Protein AF-A0A8S3R465-F1 (afdb_monomer_lite)

pLDDT: mean 86.82, std 14.67, range [36.75, 98.38]

Sequence (209 aa):
MEDVIDALRKDVTYIGCFEDPPIIELISPPYTRILEASYIEDQSMTIPGCLSICLDEGHTFAGLRHGKKCFCDSVITKHLTLLQLPNTECMTPCVGNATQHCGATYKLALYQLSTIFTGLADGRVVGFKGNDIWEITRFGKSLPECGSFQLEPICGRPKGMKIDKNGDLLVLDSYTGLYKVNVQTGEKELLVSSAKGVYIVLLYIITKW

Secondary structure (DSSP, 8-state):
-HHHHHHHHHH-EEEEEEE-----TTS-TT---S--SEEEE-TT--HHHHHHHHHHTT-SEEEEETTTEEEEES---TTGGGGEE-GGGGBPEETTEEEEE-BBTTEEEEEE-S-EEEE-TTSEEEEEETTEEEEEEE-S---TTTTSGGGHHHH--EEEEEE-TTS-EEEEETTTEEEEE-TTT--EEEEEEGGG-HHHHHHHHHH--

Structure (mmCIF, N/CA/C/O backbone):
data_AF-A0A8S3R465-F1
#
_entry.id   AF-A0A8S3R465-F1
#
loop_
_atom_site.group_PDB
_atom_site.id
_atom_site.type_symbol
_atom_site.label_atom_id
_atom_site.label_alt_id
_atom_site.label_comp_id
_atom_site.label_asym_id
_atom_site.label_entity_id
_atom_site.label_seq_id
_atom_site.pdbx_PDB_ins_code
_atom_site.Cartn_x
_atom_site.Cartn_y
_atom_site.Cartn_z
_atom_site.occupancy
_atom_site.B_iso_or_equiv
_atom_site.auth_seq_id
_atom_site.auth_comp_id
_atom_site.auth_asym_id
_atom_site.auth_atom_id
_atom_site.pdbx_PDB_model_num
ATOM 1 N N . MET A 1 1 ? -4.140 -20.862 10.502 1.00 44.12 1 MET A N 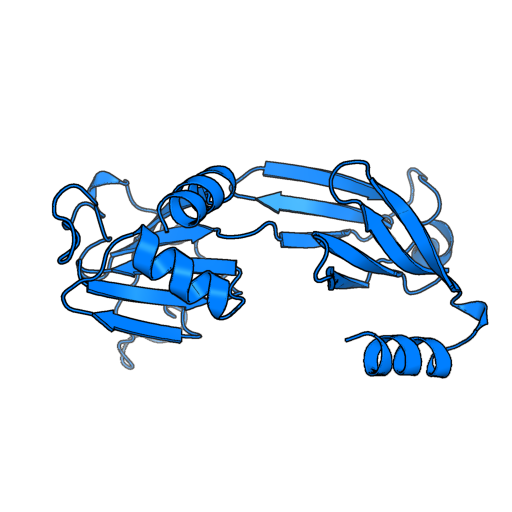1
ATOM 2 C CA . MET A 1 1 ? -4.866 -19.581 10.710 1.00 44.12 1 MET A CA 1
ATOM 3 C C . MET A 1 1 ? -3.993 -18.600 11.483 1.00 44.12 1 MET A C 1
ATOM 5 O O . MET A 1 1 ? -3.875 -17.464 11.048 1.00 44.12 1 MET A O 1
ATOM 9 N N . GLU A 1 2 ? -3.301 -19.046 12.539 1.00 36.75 2 GLU A N 1
ATOM 10 C CA . GLU A 1 2 ? -2.215 -18.280 13.182 1.00 36.75 2 GLU A CA 1
ATOM 11 C C . GLU A 1 2 ? -1.089 -17.908 12.199 1.00 36.75 2 GLU A C 1
ATOM 13 O O . GLU A 1 2 ? -0.639 -16.768 12.215 1.00 36.75 2 GLU A O 1
ATOM 18 N N . ASP A 1 3 ? -0.747 -18.793 11.253 1.00 47.91 3 ASP A N 1
ATOM 19 C CA . ASP A 1 3 ? 0.271 -18.519 10.220 1.00 47.91 3 ASP A CA 1
ATOM 20 C C . ASP A 1 3 ? -0.087 -17.352 9.287 1.00 47.91 3 ASP A C 1
ATOM 22 O O . ASP A 1 3 ? 0.792 -16.630 8.826 1.00 47.91 3 ASP A O 1
ATOM 26 N N . VAL A 1 4 ? -1.383 -17.139 9.023 1.00 50.00 4 VAL A N 1
ATOM 27 C CA . VAL A 1 4 ? -1.857 -16.018 8.198 1.00 50.00 4 VAL A CA 1
ATOM 28 C C . VAL A 1 4 ? -1.793 -14.733 9.012 1.00 50.00 4 VAL A C 1
ATOM 30 O O . VAL A 1 4 ? -1.290 -13.740 8.519 1.00 50.00 4 VAL A O 1
ATOM 33 N N . ILE A 1 5 ? -2.209 -14.746 10.280 1.00 50.47 5 ILE A N 1
ATOM 34 C CA . ILE A 1 5 ? -2.184 -13.558 11.148 1.00 50.47 5 ILE A CA 1
ATOM 35 C C . ILE A 1 5 ? -0.748 -13.086 11.441 1.00 50.47 5 ILE A C 1
ATOM 37 O O . ILE A 1 5 ? -0.503 -11.879 11.475 1.00 50.47 5 ILE A O 1
ATOM 41 N N . ASP A 1 6 ? 0.214 -13.996 11.600 1.00 51.31 6 ASP A N 1
ATOM 42 C CA . ASP A 1 6 ? 1.627 -13.635 11.786 1.00 51.31 6 ASP A CA 1
ATOM 43 C C . ASP A 1 6 ? 2.333 -13.237 10.476 1.00 51.31 6 ASP A C 1
ATOM 45 O O . ASP A 1 6 ? 3.211 -12.370 10.496 1.00 51.31 6 ASP A O 1
ATOM 49 N N . ALA A 1 7 ? 1.911 -13.775 9.326 1.00 48.56 7 ALA A N 1
ATOM 50 C CA . ALA A 1 7 ? 2.342 -13.283 8.014 1.00 48.56 7 ALA A CA 1
ATOM 51 C C . ALA A 1 7 ? 1.754 -11.892 7.702 1.00 48.56 7 ALA A C 1
ATOM 53 O O . ALA A 1 7 ? 2.486 -10.993 7.288 1.00 48.56 7 ALA A O 1
ATOM 54 N N . LEU A 1 8 ? 0.466 -11.676 8.003 1.00 53.12 8 LEU A N 1
ATOM 55 C CA . LEU A 1 8 ? -0.223 -10.383 7.928 1.00 53.12 8 LEU A CA 1
ATOM 56 C C . LEU A 1 8 ? 0.487 -9.325 8.783 1.00 53.12 8 LEU A C 1
ATOM 58 O O . LEU A 1 8 ? 0.645 -8.182 8.364 1.00 53.12 8 LEU A O 1
ATOM 62 N N . ARG A 1 9 ? 0.971 -9.697 9.973 1.00 55.03 9 ARG A N 1
ATOM 63 C CA . ARG A 1 9 ? 1.669 -8.775 10.881 1.00 55.03 9 ARG A CA 1
ATOM 64 C C . ARG A 1 9 ? 3.000 -8.242 10.359 1.00 55.03 9 ARG A C 1
ATOM 66 O O . ARG A 1 9 ? 3.385 -7.158 10.785 1.00 55.03 9 ARG A O 1
ATOM 73 N N . LYS A 1 10 ? 3.717 -8.959 9.485 1.00 59.06 10 LYS A N 1
ATOM 74 C CA . LYS A 1 10 ? 5.006 -8.464 8.962 1.00 59.06 10 LYS A CA 1
ATOM 75 C C . LYS A 1 10 ? 4.845 -7.403 7.882 1.00 59.06 10 LYS A C 1
ATOM 77 O O . LYS A 1 10 ? 5.739 -6.576 7.731 1.00 59.06 10 LYS A O 1
ATOM 82 N N . ASP A 1 11 ? 3.714 -7.402 7.182 1.00 74.81 11 ASP A N 1
ATOM 83 C CA . ASP A 1 11 ? 3.490 -6.528 6.036 1.00 74.81 11 ASP A CA 1
ATOM 84 C C . ASP A 1 11 ? 2.331 -5.537 6.187 1.00 74.81 11 ASP A C 1
ATOM 86 O O . ASP A 1 11 ? 2.073 -4.770 5.263 1.00 74.81 11 ASP A O 1
ATOM 90 N N . VAL A 1 12 ? 1.692 -5.458 7.349 1.00 88.56 12 VAL A N 1
ATOM 91 C CA . VAL A 1 12 ? 0.701 -4.415 7.636 1.00 88.56 12 VAL A CA 1
ATOM 92 C C . VAL A 1 12 ? 1.350 -3.258 8.393 1.00 88.56 12 VAL A C 1
ATOM 94 O O . VAL A 1 12 ? 2.093 -3.454 9.354 1.00 88.56 12 VAL A O 1
ATOM 97 N N . THR A 1 13 ? 1.019 -2.030 8.004 1.00 92.25 13 THR A N 1
ATOM 98 C CA . THR A 1 13 ? 1.452 -0.812 8.694 1.00 92.25 13 THR A CA 1
ATOM 99 C C . THR A 1 13 ? 0.241 -0.089 9.266 1.00 92.25 13 THR A C 1
ATOM 101 O O . THR A 1 13 ? -0.658 0.304 8.526 1.00 92.25 13 THR A O 1
ATOM 104 N N . TYR A 1 14 ? 0.212 0.113 10.585 1.00 93.44 14 TYR A N 1
ATOM 105 C CA . TYR A 1 14 ? -0.752 1.029 11.191 1.00 93.44 14 TYR A CA 1
ATOM 106 C C . TYR A 1 14 ? -0.360 2.465 10.841 1.00 93.44 14 TYR A C 1
ATOM 108 O O . TYR A 1 14 ? 0.731 2.914 11.191 1.00 93.44 14 TYR A O 1
ATOM 116 N N . ILE A 1 15 ? -1.242 3.160 10.129 1.00 94.38 15 ILE A N 1
ATOM 117 C CA . ILE A 1 15 ? -0.995 4.515 9.636 1.00 94.38 15 ILE A CA 1
ATOM 118 C C . ILE A 1 15 ? -1.337 5.540 10.715 1.00 94.38 15 ILE A C 1
ATOM 120 O O . ILE A 1 15 ? -0.586 6.490 10.922 1.00 94.38 15 ILE A O 1
ATOM 124 N N . GLY A 1 16 ? -2.444 5.340 11.432 1.00 95.00 16 GLY A N 1
ATOM 125 C CA . GLY A 1 16 ? -2.846 6.244 12.503 1.00 95.00 16 GLY A CA 1
ATOM 126 C C . GLY A 1 16 ? -4.344 6.272 12.770 1.00 95.00 16 GLY A C 1
ATOM 127 O O . GLY A 1 16 ? -5.129 5.542 12.160 1.00 95.00 16 GLY A O 1
ATOM 128 N N . CYS A 1 17 ? -4.715 7.145 13.705 1.00 97.25 17 CYS A N 1
ATOM 129 C CA . CYS A 1 17 ? -6.097 7.473 14.025 1.00 97.25 17 CYS A CA 1
ATOM 130 C C . CYS A 1 17 ? -6.531 8.726 13.266 1.00 97.25 17 CYS A C 1
ATOM 132 O O . CYS A 1 17 ? -5.816 9.729 13.286 1.00 97.25 17 CYS A O 1
ATOM 134 N N . PHE A 1 18 ? -7.704 8.686 12.641 1.00 95.31 18 PHE A N 1
ATOM 135 C CA . PHE A 1 18 ? -8.206 9.789 11.828 1.00 95.31 18 PHE A CA 1
ATOM 136 C C . PHE A 1 18 ? -9.667 10.096 12.122 1.00 95.31 18 PHE A C 1
ATOM 138 O O . PHE A 1 18 ? -10.450 9.185 12.388 1.00 95.31 18 PHE A O 1
ATOM 145 N N . GLU A 1 19 ? -10.042 11.368 12.036 1.00 93.19 19 GLU A N 1
ATOM 146 C CA . GLU A 1 19 ? -11.442 11.785 12.025 1.00 93.19 19 GLU A CA 1
ATOM 147 C C . GLU A 1 19 ? -12.106 11.276 10.734 1.00 93.19 19 GLU A C 1
ATOM 149 O O . GLU A 1 19 ? -11.665 11.578 9.627 1.00 93.19 19 GLU A O 1
ATOM 154 N N . ASP A 1 20 ? -13.165 10.488 10.881 1.00 89.88 20 ASP A N 1
ATOM 155 C CA . ASP A 1 20 ? -13.962 9.908 9.799 1.00 89.88 20 ASP A CA 1
ATOM 156 C C . ASP A 1 20 ? -15.440 10.244 10.050 1.00 89.88 20 ASP A C 1
ATOM 158 O O . ASP A 1 20 ? -16.194 9.428 10.611 1.00 89.88 20 ASP A O 1
ATOM 162 N N . PRO A 1 21 ? -15.850 11.482 9.711 1.00 77.62 21 PRO A N 1
ATOM 163 C CA . PRO A 1 21 ? -17.182 11.971 10.018 1.00 77.62 21 PRO A CA 1
ATOM 164 C C . PRO A 1 21 ? -18.251 11.138 9.292 1.00 77.62 21 PRO A C 1
ATOM 166 O O . PRO A 1 21 ? -17.991 10.497 8.267 1.00 77.62 21 PRO A O 1
ATOM 169 N N . PRO A 1 22 ? -19.493 11.110 9.804 1.00 68.69 22 PRO A N 1
ATOM 170 C CA . PRO A 1 22 ? -20.590 10.546 9.036 1.00 68.69 22 PRO A CA 1
ATOM 171 C C . PRO A 1 22 ? -20.781 11.379 7.764 1.00 68.69 22 PRO A C 1
ATOM 173 O O . PRO A 1 22 ? -20.617 12.597 7.790 1.00 68.69 22 PRO A O 1
ATOM 176 N N . ILE A 1 23 ? -21.177 10.734 6.663 1.00 61.75 23 ILE A N 1
ATOM 177 C CA . ILE A 1 23 ? -21.661 11.459 5.484 1.00 61.75 23 ILE A CA 1
ATOM 178 C C . ILE A 1 23 ? -22.961 12.137 5.917 1.00 61.75 23 ILE A C 1
ATOM 180 O O . ILE A 1 23 ? -24.008 11.494 5.983 1.00 61.75 23 ILE A O 1
ATOM 184 N N . ILE A 1 24 ? -22.889 13.408 6.299 1.00 56.50 24 ILE A N 1
ATOM 185 C CA . ILE A 1 24 ? -24.071 14.237 6.491 1.00 56.50 24 ILE A CA 1
ATOM 186 C C . ILE A 1 24 ? -24.250 14.972 5.168 1.00 56.50 24 ILE A C 1
ATOM 188 O O . ILE A 1 24 ? -23.458 15.854 4.851 1.00 56.50 24 ILE A O 1
ATOM 192 N N . GLU A 1 25 ? -25.301 14.644 4.414 1.00 52.31 25 GLU A N 1
ATOM 193 C CA . GLU A 1 25 ? -25.668 15.313 3.147 1.00 52.31 25 GLU A CA 1
ATOM 194 C C . GLU A 1 25 ? -25.843 16.846 3.280 1.00 52.31 25 GLU A C 1
ATOM 196 O O . GLU A 1 25 ? -25.988 17.554 2.289 1.00 52.31 25 GLU A O 1
ATOM 201 N N . LEU A 1 26 ? -25.828 17.368 4.511 1.00 50.28 26 LEU A N 1
ATOM 202 C CA . LEU A 1 26 ? -26.024 18.773 4.868 1.00 50.28 26 LEU A CA 1
ATOM 203 C C . LEU A 1 26 ? -24.719 19.567 5.024 1.00 50.28 26 LEU A C 1
ATOM 205 O O . LEU A 1 26 ? -24.778 20.787 5.178 1.00 50.28 26 LEU A O 1
ATOM 209 N N . ILE A 1 27 ? -23.551 18.918 4.991 1.00 51.97 27 ILE A N 1
ATOM 210 C CA . ILE A 1 27 ? -22.261 19.612 4.950 1.00 51.97 27 ILE A CA 1
ATOM 211 C C . ILE A 1 27 ? -21.724 19.441 3.533 1.00 51.97 27 ILE A C 1
ATOM 213 O O . ILE A 1 27 ? -21.356 18.346 3.122 1.00 51.97 27 ILE A O 1
ATOM 217 N N . SER A 1 28 ? -21.737 20.538 2.777 1.00 47.75 28 SER A N 1
ATOM 218 C CA . SER A 1 28 ? -21.114 20.672 1.457 1.00 47.75 28 SER A CA 1
ATOM 219 C C . SER A 1 28 ? -19.786 19.892 1.360 1.00 47.75 28 SER A C 1
ATOM 221 O O . SER A 1 28 ? -19.024 19.916 2.332 1.00 47.75 28 SER A O 1
ATOM 223 N N . PRO A 1 29 ? -19.447 19.265 0.209 1.00 52.59 29 PRO A N 1
ATOM 224 C CA . PRO A 1 29 ? -18.109 18.704 -0.025 1.00 52.59 29 PRO A CA 1
ATOM 225 C C . PRO A 1 29 ? -17.031 19.703 0.438 1.00 52.59 29 PRO A C 1
ATOM 227 O O . PRO A 1 29 ? -17.177 20.901 0.161 1.00 52.59 29 PRO A O 1
ATOM 230 N N . PRO A 1 30 ? -16.010 19.243 1.198 1.00 55.47 30 PRO A N 1
ATOM 231 C CA . PRO A 1 30 ? -15.182 18.089 0.826 1.00 55.47 30 PRO A CA 1
ATOM 232 C C . PRO A 1 30 ? -15.062 16.947 1.864 1.00 55.47 30 PRO A C 1
ATOM 234 O O . PRO A 1 30 ? -14.102 16.182 1.795 1.00 55.47 30 PRO A O 1
ATOM 237 N N . TYR A 1 31 ? -15.972 16.805 2.834 1.00 55.50 31 TYR A N 1
ATOM 238 C CA . TYR A 1 31 ? -15.853 15.752 3.860 1.00 55.50 31 TYR A CA 1
ATOM 239 C C . TYR A 1 31 ? -16.447 14.413 3.387 1.00 55.50 31 TYR A C 1
ATOM 241 O O . TYR A 1 31 ? -17.538 14.020 3.794 1.00 55.50 31 TYR A O 1
ATOM 249 N N . THR A 1 32 ? -15.735 13.727 2.492 1.00 67.44 32 THR A N 1
ATOM 250 C CA . THR A 1 32 ? -15.987 12.313 2.160 1.00 67.44 32 THR A CA 1
ATOM 251 C C . THR A 1 32 ? -15.382 11.416 3.240 1.00 67.44 32 THR A C 1
ATOM 253 O O . THR A 1 32 ? -14.465 11.847 3.952 1.00 67.44 32 THR A O 1
ATOM 256 N N . ARG A 1 33 ? -15.861 10.174 3.380 1.00 79.69 33 ARG A N 1
ATOM 257 C CA . ARG A 1 33 ? -15.196 9.227 4.289 1.00 79.69 33 ARG A CA 1
ATOM 258 C C . ARG A 1 33 ? -13.785 8.948 3.792 1.00 79.69 33 ARG A C 1
ATOM 260 O O . ARG A 1 33 ? -13.448 9.195 2.630 1.00 79.69 33 ARG A O 1
ATOM 267 N N . ILE A 1 34 ? -12.951 8.428 4.683 1.00 89.31 34 ILE A N 1
ATOM 268 C CA . ILE A 1 34 ? -11.574 8.080 4.318 1.00 89.31 34 ILE A CA 1
ATOM 269 C C . ILE A 1 34 ? -11.539 6.852 3.400 1.00 89.31 34 ILE A C 1
ATOM 271 O O . ILE A 1 34 ? -10.749 6.844 2.458 1.00 89.31 34 ILE A O 1
ATOM 275 N N . LEU A 1 35 ? -12.382 5.854 3.686 1.00 91.75 35 LEU A N 1
ATOM 276 C CA . LEU A 1 35 ? -12.527 4.595 2.949 1.00 91.75 35 LEU A CA 1
ATOM 277 C C . LEU A 1 35 ? -14.008 4.394 2.597 1.00 91.75 35 LEU A C 1
ATOM 279 O O . LEU A 1 35 ? -14.863 4.470 3.489 1.00 91.75 35 LEU A O 1
ATOM 283 N N . GLU A 1 36 ? -14.315 4.143 1.325 1.00 84.69 36 GLU A N 1
ATOM 284 C CA . GLU A 1 36 ? -15.700 4.090 0.824 1.00 84.69 36 GLU A CA 1
ATOM 285 C C . GLU A 1 36 ? -16.024 2.833 0.011 1.00 84.69 36 GLU A C 1
ATOM 287 O O . GLU A 1 36 ? -17.205 2.506 -0.120 1.00 84.69 36 GLU A O 1
ATOM 292 N N . ALA A 1 37 ? -15.021 2.117 -0.508 1.00 87.88 37 ALA A N 1
ATOM 293 C CA . ALA A 1 37 ? -15.254 1.022 -1.450 1.00 87.88 37 ALA A CA 1
ATOM 294 C C . ALA A 1 37 ? -16.050 -0.162 -0.865 1.00 87.88 37 ALA A C 1
ATOM 296 O O . ALA A 1 37 ? -16.978 -0.644 -1.516 1.00 87.88 37 ALA A O 1
ATOM 297 N N . SER A 1 38 ? -15.712 -0.627 0.342 1.00 91.81 38 SER A N 1
ATOM 298 C CA . SER A 1 38 ? -16.364 -1.778 0.992 1.00 91.81 38 SER A CA 1
ATOM 299 C C . SER A 1 38 ? -16.603 -1.531 2.486 1.00 91.81 38 SER A C 1
ATOM 301 O O . SER A 1 38 ? -15.826 -0.838 3.150 1.00 91.81 38 SER A O 1
ATOM 303 N N . TYR A 1 39 ? -17.699 -2.084 3.018 1.00 92.81 39 TYR A N 1
ATOM 304 C CA . TYR A 1 39 ? -18.147 -1.913 4.404 1.00 92.81 39 TYR A CA 1
ATOM 305 C C . TYR A 1 39 ? -18.696 -3.214 4.990 1.00 92.81 39 TYR A C 1
ATOM 307 O O . TYR A 1 39 ? -19.635 -3.798 4.448 1.00 92.81 39 TYR A O 1
ATOM 315 N N . ILE A 1 40 ? -18.184 -3.589 6.163 1.00 94.94 40 ILE A N 1
ATOM 316 C CA . ILE A 1 40 ? -18.645 -4.741 6.938 1.00 94.94 40 ILE A CA 1
ATOM 317 C C . ILE A 1 40 ? -18.891 -4.314 8.391 1.00 94.94 40 ILE A C 1
ATOM 319 O O . ILE A 1 40 ? -18.074 -3.625 9.001 1.00 94.94 40 ILE A O 1
ATOM 323 N N . GLU A 1 41 ? -20.003 -4.751 8.981 1.00 96.44 41 GLU A N 1
ATOM 324 C CA . GLU A 1 41 ? -20.255 -4.645 10.423 1.00 96.44 41 GLU A CA 1
ATOM 325 C C . GLU A 1 41 ? -20.450 -6.044 11.008 1.00 96.44 41 GLU A C 1
ATOM 327 O O . GLU A 1 41 ? -21.327 -6.777 10.560 1.00 96.44 41 GLU A O 1
ATOM 332 N N . ASP A 1 42 ? -19.651 -6.403 12.014 1.00 96.31 42 ASP A N 1
ATOM 333 C CA . ASP A 1 42 ? -19.650 -7.746 12.604 1.00 96.31 42 ASP A CA 1
ATOM 334 C C . ASP A 1 42 ? -19.529 -7.673 14.137 1.00 96.31 42 ASP A C 1
ATOM 336 O O . ASP A 1 42 ? -18.737 -6.898 14.676 1.00 96.31 42 ASP A O 1
ATOM 340 N N . GLN A 1 43 ? -20.311 -8.481 14.860 1.00 96.81 43 GLN A N 1
ATOM 341 C CA . GLN A 1 43 ? -20.293 -8.529 16.335 1.00 96.81 43 GLN A CA 1
ATOM 342 C C . GLN A 1 43 ? -19.103 -9.312 16.915 1.00 96.81 43 GLN A C 1
ATOM 344 O O . GLN A 1 43 ? -18.887 -9.310 18.124 1.00 96.81 43 GLN A O 1
ATOM 349 N N . SER A 1 44 ? -18.313 -9.949 16.060 1.00 96.81 44 SER A N 1
ATOM 350 C CA . SER A 1 44 ? -17.066 -10.650 16.358 1.00 96.81 44 SER A CA 1
ATOM 351 C C . SER A 1 44 ? -15.844 -9.960 15.736 1.00 96.81 44 SER A C 1
ATOM 353 O O . SER A 1 44 ? -14.768 -10.551 15.653 1.00 96.81 44 SER A O 1
ATOM 355 N N . MET A 1 45 ? -15.980 -8.692 15.325 1.00 97.00 45 MET A N 1
ATOM 356 C CA . MET A 1 45 ? -14.908 -7.939 14.673 1.00 97.00 45 MET A CA 1
ATOM 357 C C . MET A 1 45 ? -13.625 -7.897 15.511 1.00 97.00 45 MET A C 1
ATOM 359 O O . MET A 1 45 ? -13.634 -7.561 16.698 1.00 97.00 45 MET A O 1
ATOM 363 N N . THR A 1 46 ? -12.506 -8.170 14.847 1.00 96.88 46 THR A N 1
ATOM 364 C CA . THR A 1 46 ? -11.142 -8.035 15.371 1.00 96.88 46 THR A CA 1
ATOM 365 C C . THR A 1 46 ? -10.292 -7.278 14.356 1.00 96.88 46 THR A C 1
ATOM 367 O O . THR A 1 46 ? -10.652 -7.218 13.177 1.00 96.88 46 THR A O 1
ATOM 370 N N . ILE A 1 47 ? -9.145 -6.735 14.780 1.00 95.81 47 ILE A N 1
ATOM 371 C CA . ILE A 1 47 ? -8.196 -6.119 13.842 1.00 95.81 47 ILE A CA 1
ATOM 372 C C . ILE A 1 47 ? -7.791 -7.142 12.768 1.00 95.81 47 ILE A C 1
ATOM 374 O O . ILE A 1 47 ? -8.069 -6.877 11.602 1.00 95.81 47 ILE A O 1
ATOM 378 N N . PRO A 1 48 ? -7.240 -8.334 13.093 1.00 94.69 48 PRO A N 1
ATOM 379 C CA . PRO A 1 48 ? -6.818 -9.284 12.063 1.00 94.69 48 PRO A CA 1
ATOM 380 C C . PRO A 1 48 ? -7.956 -9.731 11.141 1.00 94.69 48 PRO A C 1
ATOM 382 O O . PRO A 1 48 ? -7.721 -9.922 9.954 1.00 94.69 48 PRO A O 1
ATOM 385 N N . GLY A 1 49 ? -9.181 -9.853 11.666 1.00 94.69 49 GLY A N 1
ATOM 386 C CA . GLY A 1 49 ? -10.357 -10.189 10.864 1.00 94.69 49 GLY A CA 1
ATOM 387 C C . GLY A 1 49 ? -10.631 -9.150 9.778 1.00 94.69 49 GLY A C 1
ATOM 388 O O . GLY A 1 49 ? -10.731 -9.509 8.610 1.00 94.69 49 GLY A O 1
ATOM 389 N N . CYS A 1 50 ? -10.669 -7.863 10.137 1.00 96.50 50 CYS A N 1
ATOM 390 C CA . CYS A 1 50 ? -10.861 -6.792 9.156 1.00 96.50 50 CYS A CA 1
ATOM 391 C C . CYS A 1 50 ? -9.724 -6.737 8.125 1.00 96.50 50 CYS A C 1
ATOM 393 O O . CYS A 1 50 ? -9.982 -6.652 6.928 1.00 96.50 50 CYS A O 1
ATOM 395 N N . LEU A 1 51 ? -8.466 -6.836 8.577 1.00 95.12 51 LEU A N 1
ATOM 396 C CA . LEU A 1 51 ? -7.306 -6.808 7.678 1.00 95.12 51 LEU A CA 1
ATOM 397 C C . LEU A 1 51 ? -7.345 -7.965 6.667 1.00 95.12 51 LEU A C 1
ATOM 399 O O . LEU A 1 51 ? -7.071 -7.737 5.492 1.00 95.12 51 LEU A O 1
ATOM 403 N N . SER A 1 52 ? -7.705 -9.177 7.112 1.00 92.12 52 SER A N 1
ATOM 404 C CA . SER A 1 52 ? -7.833 -10.349 6.236 1.00 92.12 52 SER A CA 1
ATOM 405 C C . SER A 1 52 ? -8.924 -10.144 5.195 1.00 92.12 52 SER A C 1
ATOM 407 O O . SER A 1 52 ? -8.651 -10.322 4.018 1.00 92.12 52 SER A O 1
ATOM 409 N N . ILE A 1 53 ? -10.118 -9.697 5.608 1.00 93.38 53 ILE A N 1
ATOM 410 C CA . ILE A 1 53 ? -11.236 -9.444 4.686 1.00 93.38 53 ILE A CA 1
ATOM 411 C C . ILE A 1 53 ? -10.807 -8.466 3.588 1.00 93.38 53 ILE A C 1
ATOM 413 O O . ILE A 1 53 ? -10.957 -8.759 2.406 1.00 93.38 53 ILE A O 1
ATOM 417 N N . CYS A 1 54 ? -10.210 -7.334 3.967 1.00 95.00 54 CYS A N 1
ATOM 418 C CA . CYS A 1 54 ? -9.791 -6.334 2.992 1.00 95.00 54 CYS A CA 1
ATOM 419 C C . CYS A 1 54 ? -8.676 -6.843 2.063 1.00 95.00 54 CYS A C 1
ATOM 421 O O . CYS A 1 54 ? -8.679 -6.526 0.875 1.00 95.00 54 CYS A O 1
ATOM 423 N N . LEU A 1 55 ? -7.733 -7.641 2.569 1.00 90.06 55 LEU A N 1
ATOM 424 C CA . LEU A 1 55 ? -6.690 -8.247 1.736 1.00 90.06 55 LEU A CA 1
ATOM 425 C C . LEU A 1 55 ? -7.241 -9.293 0.770 1.00 90.06 55 LEU A C 1
ATOM 427 O O . LEU A 1 55 ? -6.834 -9.305 -0.391 1.00 90.06 55 LEU A O 1
ATOM 431 N N . ASP A 1 56 ? -8.175 -10.125 1.226 1.00 89.94 56 ASP A N 1
ATOM 432 C CA . ASP A 1 56 ? -8.830 -11.148 0.409 1.00 89.94 56 ASP A CA 1
ATOM 433 C C . ASP A 1 56 ? -9.687 -10.508 -0.702 1.00 89.94 56 ASP A C 1
ATOM 435 O O . ASP A 1 56 ? -9.761 -11.034 -1.814 1.00 89.94 56 ASP A O 1
ATOM 439 N N . GLU A 1 57 ? -10.264 -9.327 -0.445 1.00 91.00 57 GLU A N 1
ATOM 440 C CA . GLU A 1 57 ? -10.949 -8.490 -1.445 1.00 91.00 57 GLU A CA 1
ATOM 441 C C . GLU A 1 57 ? -9.982 -7.733 -2.384 1.00 91.00 57 GLU A C 1
ATOM 443 O O . GLU A 1 57 ? -10.411 -7.114 -3.359 1.00 91.00 57 GLU A O 1
ATOM 448 N N . GLY A 1 58 ? -8.668 -7.795 -2.138 1.00 88.25 58 GLY A N 1
ATOM 449 C CA . GLY A 1 58 ? -7.649 -7.134 -2.957 1.00 88.25 58 GLY A CA 1
ATOM 450 C C . GLY A 1 58 ? -7.505 -5.631 -2.698 1.00 88.25 58 GLY A C 1
ATOM 451 O O . GLY A 1 58 ? -7.006 -4.899 -3.560 1.00 88.25 58 GLY A O 1
ATOM 452 N N . HIS A 1 59 ? -7.934 -5.158 -1.528 1.00 92.44 59 HIS A N 1
ATOM 453 C CA . HIS A 1 59 ? -7.788 -3.769 -1.110 1.00 92.44 59 HIS A CA 1
ATOM 454 C C . HIS A 1 59 ? -6.411 -3.476 -0.499 1.00 92.44 59 HIS A C 1
ATOM 456 O O . HIS A 1 59 ? -5.747 -4.335 0.079 1.00 92.44 59 HIS A O 1
ATOM 462 N N . THR A 1 60 ? -5.970 -2.224 -0.633 1.00 92.50 60 THR A N 1
ATOM 463 C CA . THR A 1 60 ? -4.666 -1.755 -0.127 1.00 92.50 60 THR A CA 1
ATOM 464 C C . THR A 1 60 ? -4.756 -1.240 1.306 1.00 92.50 60 THR A C 1
ATOM 466 O O . THR A 1 60 ? -3.761 -1.236 2.031 1.00 92.50 60 THR A O 1
ATOM 469 N N . PHE A 1 61 ? -5.936 -0.790 1.720 1.00 95.50 61 PHE A N 1
ATOM 470 C CA . PHE A 1 61 ? -6.191 -0.176 3.011 1.00 95.50 61 PHE A CA 1
ATOM 471 C C . PHE A 1 61 ? -7.365 -0.848 3.710 1.00 95.50 61 PHE A C 1
ATOM 473 O O . PHE A 1 61 ? -8.342 -1.257 3.082 1.00 95.50 61 PHE A O 1
ATOM 480 N N . ALA A 1 62 ? -7.261 -0.902 5.032 1.00 96.88 62 ALA A N 1
ATOM 481 C CA . ALA A 1 62 ? -8.329 -1.307 5.926 1.00 96.88 62 ALA A CA 1
ATOM 482 C C . ALA A 1 62 ? -8.497 -0.262 7.025 1.00 96.88 62 ALA A C 1
ATOM 484 O O . ALA A 1 62 ? -7.520 0.312 7.511 1.00 96.88 62 ALA A O 1
ATOM 485 N N . GLY A 1 63 ? -9.728 -0.040 7.458 1.00 96.88 63 GLY A N 1
ATOM 486 C CA . GLY A 1 63 ? -10.050 0.897 8.518 1.00 96.88 63 GLY A CA 1
ATOM 487 C C . GLY A 1 63 ? -11.050 0.306 9.493 1.00 96.88 63 GLY A C 1
ATOM 488 O O . GLY A 1 63 ? -12.068 -0.249 9.084 1.00 96.88 63 GLY A O 1
ATOM 489 N N . LEU A 1 64 ? -10.782 0.451 10.789 1.00 97.56 64 LEU A N 1
ATOM 490 C CA . LEU A 1 64 ? -11.691 0.008 11.842 1.00 97.56 64 LEU A CA 1
ATOM 491 C C . LEU A 1 64 ? -12.316 1.196 12.561 1.00 97.56 64 LEU A C 1
ATOM 493 O O . LEU A 1 64 ? -11.628 2.154 12.919 1.00 97.56 64 LEU A O 1
ATOM 497 N N . ARG A 1 65 ? -13.630 1.124 12.786 1.00 95.88 65 ARG A N 1
ATOM 498 C CA . ARG A 1 65 ? -14.407 2.182 13.439 1.00 95.88 65 ARG A CA 1
ATOM 499 C C . ARG A 1 65 ? -15.360 1.607 14.477 1.00 95.88 65 ARG A C 1
ATOM 501 O O . ARG A 1 65 ? -16.051 0.615 14.236 1.00 95.88 65 ARG A O 1
ATOM 508 N N . HIS A 1 66 ? -15.476 2.305 15.605 1.00 95.94 66 HIS A N 1
ATOM 509 C CA . HIS A 1 66 ? -16.482 2.043 16.638 1.00 95.94 66 HIS A CA 1
ATOM 510 C C . HIS A 1 66 ? -16.535 0.571 17.108 1.00 95.94 66 HIS A C 1
ATOM 512 O O . HIS A 1 66 ? -17.610 0.028 17.348 1.00 95.94 66 HIS A O 1
ATOM 518 N N . GLY A 1 67 ? -15.391 -0.113 17.188 1.00 97.56 67 GLY A N 1
ATOM 519 C CA . GLY A 1 67 ? -15.303 -1.464 17.757 1.00 97.56 67 GLY A CA 1
ATOM 520 C C . GLY A 1 67 ? -15.738 -2.615 16.841 1.00 97.56 67 GLY A C 1
ATOM 521 O O . GLY A 1 67 ? -15.268 -3.734 17.026 1.00 97.56 67 GLY A O 1
ATOM 522 N N . LYS A 1 68 ? -16.620 -2.363 15.867 1.00 97.44 68 LYS A N 1
ATOM 523 C CA . LYS A 1 68 ? -17.329 -3.413 15.105 1.00 97.44 68 LYS A CA 1
ATOM 524 C C . LYS A 1 68 ? -17.435 -3.196 13.597 1.00 97.44 68 LYS A C 1
ATOM 526 O O . LYS A 1 68 ? -17.961 -4.055 12.897 1.00 97.44 68 LYS A O 1
ATOM 531 N N . LYS A 1 69 ? -16.983 -2.045 13.096 1.00 96.50 69 LYS A N 1
ATOM 532 C CA . LYS A 1 69 ? -17.099 -1.681 11.679 1.00 96.50 69 LYS A CA 1
ATOM 533 C C . LYS A 1 69 ? -15.740 -1.775 11.005 1.00 96.50 69 LYS A C 1
ATOM 535 O O . LYS A 1 69 ? -14.777 -1.209 11.520 1.00 96.50 69 LYS A O 1
ATOM 540 N N . CYS A 1 70 ? -15.701 -2.445 9.866 1.00 97.06 70 CYS A N 1
ATOM 541 C CA . CYS A 1 70 ? -14.553 -2.588 8.987 1.00 97.06 70 CYS A CA 1
ATOM 542 C C . CYS A 1 70 ? -14.851 -1.898 7.655 1.00 97.06 70 CYS A C 1
ATOM 544 O O . CYS A 1 70 ? -15.968 -1.976 7.140 1.00 97.06 70 CYS A O 1
ATOM 546 N N . PHE A 1 71 ? -13.853 -1.208 7.128 1.00 95.94 71 PHE A N 1
ATOM 547 C CA . PHE A 1 71 ? -13.895 -0.509 5.854 1.00 95.94 71 PHE A CA 1
ATOM 548 C C . PHE A 1 71 ? -12.680 -0.923 5.042 1.00 95.94 71 PHE A C 1
ATOM 550 O O . PHE A 1 71 ? -11.579 -0.953 5.593 1.00 95.94 71 PHE A O 1
ATOM 557 N N . CYS A 1 72 ? -12.865 -1.189 3.757 1.00 95.50 72 CYS A N 1
ATOM 558 C CA . CYS A 1 72 ? -11.774 -1.512 2.847 1.00 95.50 72 CYS A CA 1
ATOM 559 C C . CYS A 1 72 ? -11.767 -0.527 1.685 1.00 95.50 72 CYS A C 1
ATOM 561 O O . CYS A 1 72 ? -12.827 -0.107 1.217 1.00 95.50 72 CYS A O 1
ATOM 563 N N . ASP A 1 73 ? -10.575 -0.154 1.232 1.00 94.75 73 ASP A N 1
ATOM 564 C CA . ASP A 1 73 ? -10.406 0.638 0.018 1.00 94.75 73 ASP A CA 1
ATOM 565 C C . ASP A 1 73 ? -9.005 0.440 -0.567 1.00 94.75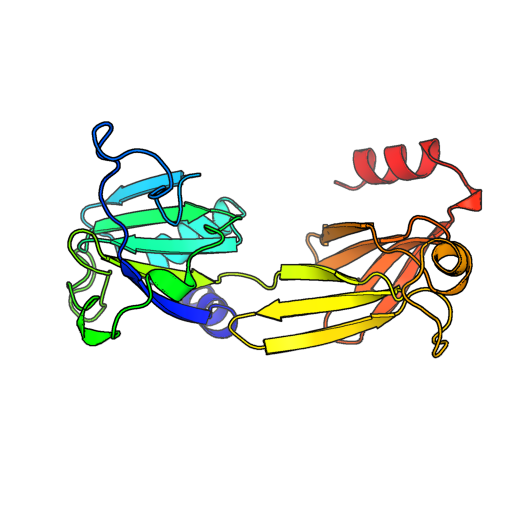 73 ASP A C 1
ATOM 567 O O . ASP A 1 73 ? -8.064 0.039 0.119 1.00 94.75 73 ASP A O 1
ATOM 571 N N . SER A 1 74 ? -8.842 0.743 -1.847 1.00 92.00 74 SER A N 1
ATOM 572 C CA . SER A 1 74 ? -7.524 0.811 -2.490 1.00 92.00 74 SER A CA 1
ATOM 573 C C . SER A 1 74 ? -7.042 2.253 -2.653 1.00 92.00 74 SER A C 1
ATOM 575 O O . SER A 1 74 ? -5.890 2.479 -3.030 1.00 92.00 74 SER A O 1
ATOM 577 N N . VAL A 1 75 ? -7.906 3.226 -2.352 1.00 88.75 75 VAL A N 1
ATOM 578 C CA . VAL A 1 75 ? -7.630 4.660 -2.403 1.00 88.75 75 VAL A CA 1
ATOM 579 C C . VAL A 1 75 ? -8.064 5.302 -1.086 1.00 88.75 75 VAL A C 1
ATOM 581 O O . VAL A 1 75 ? -9.030 4.890 -0.462 1.00 88.75 75 VAL A O 1
ATOM 584 N N . ILE A 1 76 ? -7.336 6.330 -0.662 1.00 88.19 76 ILE A N 1
ATOM 585 C CA . ILE A 1 76 ? -7.670 7.151 0.506 1.00 88.19 76 ILE A CA 1
ATOM 586 C C . ILE A 1 76 ? -7.915 8.597 0.078 1.00 88.19 76 ILE A C 1
ATOM 588 O O . ILE A 1 76 ? -7.402 9.055 -0.950 1.00 88.19 76 ILE A O 1
ATOM 592 N N . THR A 1 77 ? -8.673 9.345 0.880 1.00 83.44 77 THR A N 1
ATOM 593 C CA . THR A 1 77 ? -8.901 10.778 0.640 1.00 83.44 77 THR A CA 1
ATOM 594 C C . THR A 1 77 ? -7.595 11.585 0.592 1.00 83.44 77 THR A C 1
ATOM 596 O O . THR A 1 77 ? -6.669 11.377 1.379 1.00 83.44 77 THR A O 1
ATOM 599 N N . LYS A 1 78 ? -7.530 12.578 -0.309 1.00 78.12 78 LYS A N 1
ATOM 600 C CA . LYS A 1 78 ? -6.353 13.453 -0.500 1.00 78.12 78 LYS A CA 1
ATOM 601 C C . LYS A 1 78 ? -6.024 14.318 0.720 1.00 78.12 78 LYS A C 1
ATOM 603 O O . LYS A 1 78 ? -4.920 14.844 0.812 1.00 78.12 78 LYS A O 1
ATOM 608 N N . HIS A 1 79 ? -6.977 14.484 1.633 1.00 80.94 79 HIS A N 1
ATOM 609 C CA . HIS A 1 79 ? -6.860 15.349 2.805 1.00 80.94 79 HIS A CA 1
ATOM 610 C C . HIS A 1 79 ? -6.603 14.575 4.101 1.00 80.94 79 HIS A C 1
ATOM 612 O O . HIS A 1 79 ? -6.808 15.124 5.180 1.00 80.94 79 HIS A O 1
ATOM 618 N N . LEU A 1 80 ? -6.134 13.324 4.011 1.00 84.62 80 LEU A N 1
ATOM 619 C CA . LEU A 1 80 ? -5.945 12.444 5.167 1.00 84.62 80 LEU A CA 1
ATOM 620 C C . LEU A 1 80 ? -5.139 13.101 6.303 1.00 84.62 80 LEU A C 1
ATOM 622 O O . LEU A 1 80 ? -5.509 12.994 7.467 1.00 84.62 80 LEU A O 1
ATOM 626 N N . THR A 1 81 ? -4.079 13.843 5.977 1.00 84.12 81 THR A N 1
ATOM 627 C CA . THR A 1 81 ? -3.231 14.521 6.973 1.00 84.12 81 THR A CA 1
ATOM 628 C C . THR A 1 81 ? -3.961 15.601 7.772 1.00 84.12 81 THR A C 1
ATOM 630 O O . THR A 1 81 ? -3.612 15.831 8.926 1.00 84.12 81 THR A O 1
ATOM 633 N N . LEU A 1 82 ? -4.991 16.237 7.203 1.00 85.00 82 LEU A N 1
ATOM 634 C CA . LEU A 1 82 ? -5.819 17.230 7.900 1.00 85.00 82 LEU A CA 1
ATOM 635 C C . LEU A 1 82 ? -6.776 16.588 8.915 1.00 85.00 82 LEU A C 1
ATOM 637 O O . LEU A 1 82 ? -7.346 17.293 9.741 1.00 85.00 82 LEU A O 1
ATOM 641 N N . LEU A 1 83 ? -6.954 15.269 8.840 1.00 89.56 83 LEU A N 1
ATOM 642 C CA . LEU A 1 83 ? -7.859 14.491 9.683 1.00 89.56 83 LEU A CA 1
ATOM 643 C C . LEU A 1 83 ? -7.113 13.714 10.777 1.00 89.56 83 LEU A C 1
ATOM 645 O O . LEU A 1 83 ? -7.748 12.989 11.535 1.00 89.56 83 LEU A O 1
ATOM 649 N N . GLN A 1 84 ? -5.783 13.821 10.857 1.00 93.62 84 GLN A N 1
ATOM 650 C CA . GLN A 1 84 ? -4.973 13.068 11.815 1.00 93.62 84 GLN A CA 1
ATOM 651 C C . GLN A 1 84 ? -5.319 13.446 13.261 1.00 93.62 84 GLN A C 1
ATOM 653 O O . GLN A 1 84 ? -5.295 14.616 13.644 1.00 93.62 84 GLN A O 1
ATOM 658 N N . LEU A 1 85 ? -5.545 12.427 14.085 1.00 95.06 85 LEU A N 1
ATOM 659 C CA . LEU A 1 85 ? -5.785 12.534 15.519 1.00 95.06 85 LEU A CA 1
ATOM 660 C C . LEU A 1 85 ? -4.685 11.811 16.313 1.00 95.06 85 LEU A C 1
ATOM 662 O O . LEU A 1 85 ? -3.991 10.939 15.772 1.00 95.06 85 LEU A O 1
ATOM 666 N N . PRO A 1 86 ? -4.534 12.114 17.616 1.00 97.31 86 PRO A N 1
ATOM 667 C CA . PRO A 1 86 ? -3.773 11.268 18.525 1.00 97.31 86 PRO A CA 1
ATOM 668 C C . PRO A 1 86 ? -4.325 9.837 18.538 1.00 97.31 86 PRO A C 1
ATOM 670 O O . PRO A 1 86 ? -5.535 9.630 18.575 1.00 97.31 86 PRO A O 1
ATOM 673 N N . ASN A 1 87 ? -3.450 8.830 18.594 1.00 96.12 87 ASN A N 1
ATOM 674 C CA . ASN A 1 87 ? -3.877 7.422 18.635 1.00 96.12 87 ASN A CA 1
ATOM 675 C C . ASN A 1 87 ? -4.790 7.094 19.831 1.00 96.12 87 ASN A C 1
ATOM 677 O O . ASN A 1 87 ? -5.608 6.183 19.745 1.00 96.12 87 ASN A O 1
ATOM 681 N N . THR A 1 88 ? -4.700 7.873 20.913 1.00 97.06 88 THR A N 1
ATOM 682 C CA . THR A 1 88 ? -5.568 7.771 22.097 1.00 97.06 88 THR A CA 1
ATOM 683 C C . THR A 1 88 ? -7.047 8.022 21.797 1.00 97.06 88 THR A C 1
ATOM 685 O O . THR A 1 88 ? -7.903 7.629 22.584 1.00 97.06 88 THR A O 1
ATOM 688 N N . GLU A 1 89 ? -7.367 8.637 20.660 1.00 97.62 89 GLU A N 1
ATOM 689 C CA . GLU A 1 89 ? -8.742 8.879 20.225 1.00 97.62 89 GLU A CA 1
ATOM 690 C C . GLU A 1 89 ? -9.385 7.648 19.551 1.00 97.62 89 GLU A C 1
ATOM 692 O O . GLU A 1 89 ? -10.607 7.585 19.426 1.00 97.62 89 GLU A O 1
ATOM 697 N N . CYS A 1 90 ? -8.592 6.638 19.169 1.00 97.56 90 CYS A N 1
ATOM 698 C CA . CYS A 1 90 ? -9.043 5.412 18.496 1.00 97.56 90 CYS A CA 1
ATOM 699 C C . CYS A 1 90 ? -9.043 4.178 19.417 1.00 97.56 90 CYS A C 1
ATOM 701 O O . CYS A 1 90 ? -8.815 3.056 18.968 1.00 97.56 90 CYS A O 1
ATOM 703 N N . MET A 1 91 ? -9.304 4.375 20.711 1.00 97.38 91 MET A N 1
ATOM 704 C CA . MET A 1 91 ? -9.119 3.346 21.744 1.00 97.38 91 MET A CA 1
ATOM 705 C C . MET A 1 91 ? -10.350 2.467 22.015 1.00 97.38 91 MET A C 1
ATOM 707 O O . MET A 1 91 ? -10.326 1.669 22.954 1.00 97.38 91 MET A O 1
ATOM 711 N N . THR A 1 92 ? -11.426 2.571 21.222 1.00 98.31 92 THR A N 1
ATOM 712 C CA . THR A 1 92 ? -12.631 1.746 21.437 1.00 98.31 92 THR A CA 1
ATOM 713 C C . THR A 1 92 ? -12.273 0.272 21.269 1.00 98.31 92 THR A C 1
ATOM 715 O O . THR A 1 92 ? -11.774 -0.091 20.202 1.00 98.31 92 THR A O 1
ATOM 718 N N . PRO A 1 93 ? -12.517 -0.586 22.274 1.00 98.12 93 PRO A N 1
ATOM 719 C CA . PRO A 1 93 ? -12.200 -2.001 22.167 1.00 98.12 93 PRO A CA 1
ATOM 720 C C . PRO A 1 9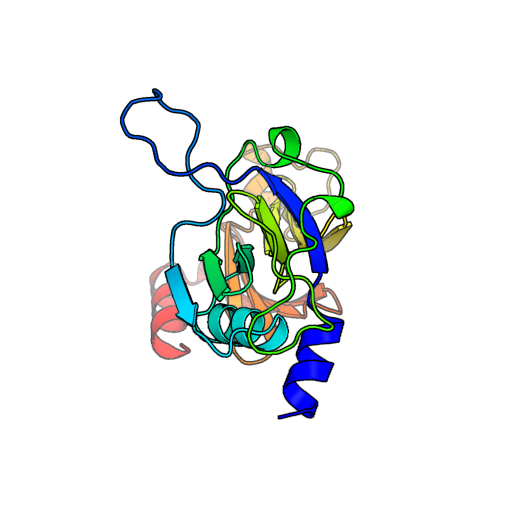3 ? -12.925 -2.668 20.997 1.00 98.12 93 PRO A C 1
ATOM 722 O O . PRO A 1 93 ? -14.080 -2.346 20.703 1.00 98.12 93 PRO A O 1
ATOM 725 N N . CYS A 1 94 ? -12.260 -3.610 20.338 1.00 98.38 94 CYS A N 1
ATOM 726 C CA . CYS A 1 94 ? -12.903 -4.447 19.333 1.00 98.38 94 CYS A CA 1
ATOM 727 C C . CYS A 1 94 ? -13.922 -5.383 19.993 1.00 98.38 94 CYS A C 1
ATOM 729 O O . CYS A 1 94 ? -13.630 -5.986 21.027 1.00 98.38 94 CYS A O 1
ATOM 731 N N . VAL A 1 95 ? -15.098 -5.553 19.385 1.00 98.12 95 VAL A N 1
ATOM 732 C CA . VAL A 1 95 ? -16.168 -6.394 19.960 1.00 98.12 95 VAL A CA 1
ATOM 733 C C . VAL A 1 95 ? -15.792 -7.878 20.027 1.00 98.12 95 VAL A C 1
ATOM 735 O O . VAL A 1 95 ? -16.163 -8.555 20.980 1.00 98.12 95 VAL A O 1
ATOM 738 N N . GLY A 1 96 ? -14.996 -8.372 19.073 1.00 97.06 96 GLY A N 1
ATOM 739 C CA . GLY A 1 96 ? -14.489 -9.746 19.064 1.00 97.06 96 GLY A CA 1
ATOM 740 C C . GLY A 1 96 ? -13.217 -9.957 19.886 1.00 97.06 96 GLY A C 1
ATOM 741 O O . GLY A 1 96 ? -12.840 -11.098 20.141 1.00 97.06 96 GLY A O 1
ATOM 742 N N . ASN A 1 97 ? -12.532 -8.885 20.301 1.00 96.75 97 ASN A N 1
ATOM 743 C CA . ASN A 1 97 ? -11.341 -8.971 21.145 1.00 96.75 97 ASN A CA 1
ATOM 744 C C . ASN A 1 97 ? -11.081 -7.649 21.885 1.00 96.75 97 ASN A C 1
ATOM 746 O O . ASN A 1 97 ? -10.488 -6.721 21.336 1.00 96.75 97 ASN A O 1
ATOM 750 N N . ALA A 1 98 ? -11.437 -7.597 23.169 1.00 96.56 98 ALA A N 1
ATOM 751 C CA . ALA A 1 98 ? -11.332 -6.383 23.978 1.00 96.56 98 ALA A CA 1
ATOM 752 C C . ALA A 1 98 ? -9.889 -5.906 24.256 1.00 96.56 98 ALA A C 1
ATOM 754 O O . ALA A 1 98 ? -9.703 -4.803 24.765 1.00 96.56 98 ALA A O 1
ATOM 755 N N . THR A 1 99 ? -8.868 -6.710 23.932 1.00 95.94 99 THR A N 1
ATOM 756 C CA . THR A 1 99 ? -7.450 -6.307 24.046 1.00 95.94 99 THR A CA 1
ATOM 757 C C . THR A 1 99 ? -6.956 -5.505 22.838 1.00 95.94 99 THR A C 1
ATOM 759 O O . THR A 1 99 ? -5.847 -4.978 22.854 1.00 95.94 99 THR A O 1
ATOM 762 N N . GLN A 1 100 ? -7.766 -5.421 21.782 1.00 95.12 100 GLN A N 1
ATOM 763 C CA . GLN A 1 100 ? -7.480 -4.687 20.555 1.00 95.12 100 GLN A CA 1
ATOM 764 C C . GLN A 1 100 ? -8.313 -3.402 20.492 1.00 95.12 100 GLN A C 1
ATOM 766 O O . GLN A 1 100 ? -9.417 -3.349 21.032 1.00 95.12 100 GLN A O 1
ATOM 771 N N . HIS A 1 101 ? -7.814 -2.389 19.781 1.00 97.25 101 HIS A N 1
ATOM 772 C CA . HIS A 1 101 ? -8.474 -1.091 19.630 1.00 97.25 101 HIS A CA 1
ATOM 773 C C . HIS A 1 101 ? -8.920 -0.866 18.178 1.00 97.25 101 HIS A C 1
ATOM 775 O O . HIS A 1 101 ? -8.106 -0.848 17.260 1.00 97.25 101 HIS A O 1
ATOM 781 N N . CYS A 1 102 ? -10.225 -0.706 17.977 1.00 97.56 102 CYS A N 1
ATOM 782 C CA . CYS A 1 102 ? -10.911 -0.698 16.685 1.00 97.56 102 CYS A CA 1
ATOM 783 C C . CYS A 1 102 ? -11.542 0.677 16.389 1.00 97.56 102 CYS A C 1
ATOM 785 O O . CYS A 1 102 ? -12.741 0.787 16.102 1.00 97.56 102 CYS A O 1
ATOM 787 N N . GLY A 1 103 ? -10.74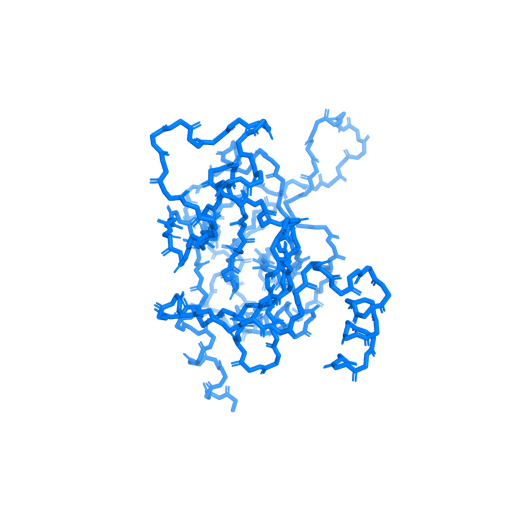3 1.742 16.497 1.00 96.88 103 GLY A N 1
ATOM 788 C CA . GLY A 1 103 ? -11.178 3.112 16.214 1.00 96.88 103 GLY A CA 1
ATOM 789 C C . GLY A 1 103 ? -12.060 3.702 17.315 1.00 96.88 103 GLY A C 1
ATOM 790 O O . GLY A 1 103 ? -11.906 3.388 18.495 1.00 96.88 103 GLY A O 1
ATOM 791 N N . ALA A 1 104 ? -12.996 4.574 16.946 1.00 96.56 104 ALA A N 1
ATOM 792 C CA . ALA A 1 104 ? -14.065 5.045 17.829 1.00 96.56 104 ALA A CA 1
ATOM 793 C C . ALA A 1 104 ? -15.260 5.586 17.033 1.00 96.56 104 ALA A C 1
ATOM 795 O O . ALA A 1 104 ? -15.334 5.433 15.814 1.00 96.56 104 ALA A O 1
ATOM 796 N N . THR A 1 105 ? -16.240 6.182 17.712 1.00 93.12 105 THR A N 1
ATOM 797 C CA . THR A 1 105 ? -17.333 6.899 17.041 1.00 93.12 105 THR A CA 1
ATOM 798 C C . THR A 1 105 ? -16.754 8.014 16.176 1.00 93.12 105 THR A C 1
ATOM 800 O O . THR A 1 105 ? -16.099 8.902 16.708 1.00 93.12 105 THR A O 1
ATOM 803 N N . TYR A 1 106 ? -16.991 7.934 14.862 1.00 91.50 106 TYR A N 1
ATOM 804 C CA . TYR A 1 106 ? -16.461 8.856 13.845 1.00 91.50 106 TYR A CA 1
ATOM 805 C C . TYR A 1 106 ? -14.934 8.949 13.786 1.00 91.50 106 TYR A C 1
ATOM 807 O O . TYR A 1 106 ? -14.392 9.941 13.322 1.00 91.50 106 TYR A O 1
ATOM 815 N N . LYS A 1 107 ? -14.230 7.908 14.247 1.00 95.50 107 LYS A N 1
ATOM 816 C CA . LYS A 1 107 ? -12.766 7.862 14.225 1.00 95.50 107 LYS A CA 1
ATOM 817 C C . LYS A 1 107 ? -12.282 6.532 13.691 1.00 95.50 107 LYS A C 1
ATOM 819 O O . LYS A 1 107 ? -12.664 5.478 14.210 1.00 95.50 107 LYS A O 1
ATOM 824 N N . LEU A 1 108 ? -11.460 6.590 12.658 1.00 96.56 108 LEU A N 1
ATOM 825 C CA . LEU A 1 108 ? -10.974 5.438 11.922 1.00 96.56 108 LEU A CA 1
ATOM 826 C C . LEU A 1 108 ? -9.539 5.114 12.342 1.00 96.56 108 LEU A C 1
ATOM 828 O O . LEU A 1 108 ? -8.645 5.949 12.214 1.00 96.56 108 LEU A O 1
ATOM 832 N N . ALA A 1 109 ? -9.319 3.890 12.811 1.00 97.69 109 ALA A N 1
ATOM 833 C CA . ALA A 1 109 ? -7.986 3.311 12.924 1.00 97.69 109 ALA A CA 1
ATOM 834 C C . ALA A 1 109 ? -7.595 2.757 11.546 1.00 97.69 109 ALA A C 1
ATOM 836 O O . ALA A 1 109 ? -8.179 1.765 11.107 1.00 97.69 109 ALA A O 1
ATOM 837 N N . LEU A 1 110 ? -6.667 3.423 10.855 1.00 96.75 110 LEU A N 1
ATOM 838 C CA . LEU A 1 110 ? -6.303 3.131 9.466 1.00 96.75 110 LEU A CA 1
ATOM 839 C C . LEU A 1 110 ? -5.038 2.272 9.378 1.00 96.75 110 LEU A C 1
ATOM 841 O O . LEU A 1 110 ? -4.027 2.548 10.030 1.00 96.75 110 LEU A O 1
ATOM 845 N N . TYR A 1 111 ? -5.081 1.274 8.504 1.00 95.81 111 TYR A N 1
ATOM 846 C CA . TYR A 1 111 ? -4.000 0.340 8.228 1.00 95.81 111 TYR A CA 1
ATOM 847 C C . TYR A 1 111 ? -3.740 0.277 6.726 1.00 95.81 111 TYR A C 1
ATOM 849 O O . TYR A 1 111 ? -4.673 0.207 5.926 1.00 95.81 111 TYR A O 1
ATOM 857 N N . GLN A 1 112 ? -2.466 0.256 6.349 1.00 94.69 112 GLN A N 1
ATOM 858 C CA . GLN A 1 112 ? -2.028 -0.097 5.007 1.00 94.69 112 GLN A CA 1
ATOM 859 C C . GLN A 1 112 ? -1.630 -1.570 4.992 1.00 94.69 112 GLN A C 1
ATOM 861 O O . GLN A 1 112 ? -0.823 -2.011 5.810 1.00 94.69 112 GLN A O 1
ATOM 866 N N . LEU A 1 113 ? -2.213 -2.316 4.065 1.00 92.00 113 LEU A N 1
ATOM 867 C CA . LEU A 1 113 ? -2.119 -3.768 3.978 1.00 92.00 113 LEU A CA 1
ATOM 868 C C . LEU A 1 113 ? -1.012 -4.230 3.031 1.00 92.00 113 LEU A C 1
ATOM 870 O O . LEU A 1 113 ? -0.416 -5.282 3.234 1.00 92.00 113 LEU A O 1
ATOM 874 N N . SER A 1 114 ? -0.744 -3.448 1.985 1.00 89.38 114 SER A N 1
ATOM 875 C CA . SER A 1 114 ? 0.215 -3.796 0.942 1.00 89.38 114 SER A CA 1
ATOM 876 C C . SER A 1 114 ? 0.979 -2.572 0.438 1.00 89.38 114 SER A C 1
ATOM 878 O O . SER A 1 114 ? 0.565 -1.419 0.598 1.00 89.38 114 SER A O 1
ATOM 880 N N . THR A 1 115 ? 2.147 -2.827 -0.149 1.00 90.62 115 THR A N 1
ATOM 881 C CA . THR A 1 115 ? 2.980 -1.791 -0.765 1.00 90.62 115 THR A CA 1
ATOM 882 C C . THR A 1 115 ? 2.297 -1.240 -2.011 1.00 90.62 115 THR A C 1
ATOM 884 O O . THR A 1 115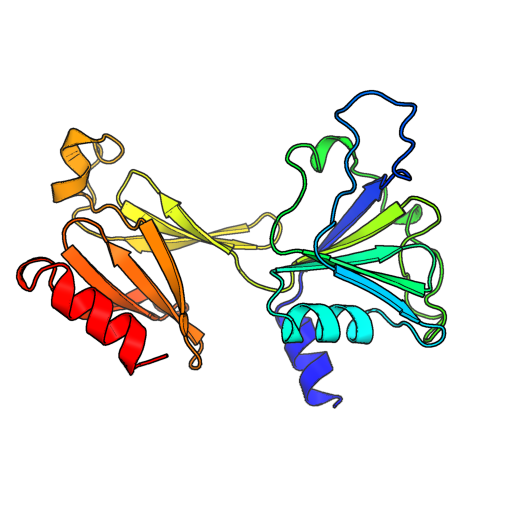 ? 1.859 -1.996 -2.879 1.00 90.62 115 THR A O 1
ATOM 887 N N . ILE A 1 116 ? 2.270 0.085 -2.134 1.00 91.50 116 ILE A N 1
ATOM 888 C CA . ILE A 1 116 ? 1.837 0.757 -3.359 1.00 91.50 116 ILE A CA 1
ATOM 889 C C . ILE A 1 116 ? 3.052 0.926 -4.263 1.00 91.50 116 ILE A C 1
ATOM 891 O O . ILE A 1 116 ? 4.063 1.484 -3.844 1.00 91.50 116 ILE A O 1
ATOM 895 N N . PHE A 1 117 ? 2.944 0.481 -5.511 1.00 93.50 117 PHE A N 1
ATOM 896 C CA . PHE A 1 117 ? 3.985 0.672 -6.517 1.00 93.50 117 PHE A CA 1
ATOM 897 C C . PHE A 1 117 ? 3.579 1.758 -7.500 1.00 93.50 117 PHE A C 1
ATOM 899 O O . PHE A 1 117 ? 2.446 1.780 -7.985 1.00 93.50 117 PHE A O 1
ATOM 906 N N . THR A 1 118 ? 4.507 2.658 -7.809 1.00 94.06 118 THR A N 1
ATOM 907 C CA . THR A 1 118 ? 4.270 3.703 -8.804 1.00 94.06 118 THR A CA 1
ATOM 908 C C . THR A 1 118 ? 5.519 4.029 -9.608 1.00 94.06 118 THR A C 1
ATOM 910 O O . THR A 1 118 ? 6.651 3.803 -9.180 1.00 94.06 118 THR A O 1
ATOM 913 N N . GLY A 1 119 ? 5.290 4.562 -10.803 1.00 94.75 119 GLY A N 1
ATOM 914 C CA . GLY A 1 119 ? 6.303 4.988 -11.746 1.00 94.75 119 GLY A CA 1
ATOM 915 C C . GLY A 1 119 ? 6.505 6.491 -11.645 1.00 94.75 119 GLY A C 1
ATOM 916 O O . GLY A 1 119 ? 5.548 7.265 -11.697 1.00 94.75 119 GLY A O 1
ATOM 917 N N . LEU A 1 120 ? 7.755 6.918 -11.537 1.00 93.81 120 LEU A N 1
ATOM 918 C CA . LEU A 1 120 ? 8.133 8.323 -11.557 1.00 93.81 120 LEU A CA 1
ATOM 919 C C . LEU A 1 120 ? 8.419 8.779 -12.995 1.00 93.81 120 LEU A C 1
ATOM 921 O O . LEU A 1 120 ? 8.688 7.982 -13.896 1.00 93.81 120 LEU A O 1
ATOM 925 N N . ALA A 1 121 ? 8.339 10.090 -13.234 1.00 92.06 121 ALA A N 1
ATOM 926 C CA . ALA A 1 121 ? 8.588 10.676 -14.556 1.00 92.06 121 ALA A CA 1
ATOM 927 C C . ALA A 1 121 ? 10.040 10.514 -15.040 1.00 92.06 121 ALA A C 1
ATOM 929 O O . ALA A 1 121 ? 10.313 10.679 -16.223 1.00 92.06 121 ALA A O 1
ATOM 930 N N . ASP A 1 122 ? 10.960 10.179 -14.138 1.00 93.81 122 ASP A N 1
ATOM 931 C CA . ASP A 1 122 ? 12.374 9.945 -14.428 1.00 93.81 122 ASP A CA 1
ATOM 932 C C . ASP A 1 122 ? 12.710 8.465 -14.697 1.00 93.81 122 ASP A C 1
ATOM 934 O O . ASP A 1 122 ? 13.888 8.106 -14.744 1.00 93.81 122 ASP A O 1
ATOM 938 N N . GLY A 1 123 ? 11.693 7.608 -14.844 1.00 94.81 123 GLY A N 1
ATOM 939 C CA . GLY A 1 123 ? 11.851 6.192 -15.174 1.00 94.81 123 GLY A CA 1
ATOM 940 C C . GLY A 1 123 ? 11.976 5.252 -13.983 1.00 94.81 123 GLY A C 1
ATOM 941 O O . GLY A 1 123 ? 12.026 4.034 -14.172 1.00 94.81 123 GLY A O 1
ATOM 942 N N . ARG A 1 124 ? 12.026 5.771 -12.754 1.00 96.50 124 ARG A N 1
ATOM 943 C CA . ARG A 1 124 ? 12.052 4.919 -11.560 1.00 96.50 124 ARG A CA 1
ATOM 944 C C . ARG A 1 124 ? 10.705 4.268 -11.303 1.00 96.50 124 ARG A C 1
ATOM 946 O O . ARG A 1 124 ? 9.660 4.874 -11.522 1.00 96.50 124 ARG A O 1
ATOM 953 N N . VAL A 1 125 ? 10.749 3.058 -10.768 1.00 97.50 125 VAL A N 1
ATOM 954 C CA . VAL A 1 125 ? 9.634 2.428 -10.067 1.00 97.50 125 VAL A CA 1
ATOM 955 C C . VAL A 1 125 ? 9.969 2.442 -8.586 1.00 97.50 125 VAL A C 1
ATOM 957 O O . VAL A 1 125 ? 11.043 1.992 -8.183 1.00 97.50 125 VAL A O 1
ATOM 960 N N . VAL A 1 126 ? 9.054 2.975 -7.788 1.00 96.69 126 VAL A N 1
ATOM 961 C CA . VAL A 1 126 ? 9.204 3.101 -6.338 1.00 96.69 126 VAL A CA 1
ATOM 962 C C . VAL A 1 126 ? 8.105 2.329 -5.621 1.00 96.69 126 VAL A C 1
ATOM 964 O O . VAL A 1 126 ? 6.986 2.213 -6.129 1.00 96.69 126 VAL A O 1
ATOM 967 N N . GLY A 1 127 ? 8.442 1.801 -4.449 1.00 94.50 127 GLY A N 1
ATOM 968 C CA . GLY A 1 127 ? 7.492 1.280 -3.475 1.00 94.50 127 GLY A CA 1
ATOM 969 C C . GLY A 1 127 ? 7.190 2.339 -2.419 1.00 94.50 127 GLY A C 1
ATOM 970 O O . GLY A 1 127 ? 8.072 3.114 -2.047 1.00 94.50 127 GLY A O 1
ATOM 971 N N . PHE A 1 128 ? 5.944 2.372 -1.956 1.00 91.19 128 PHE A N 1
ATOM 972 C CA . PHE A 1 128 ? 5.488 3.218 -0.860 1.00 91.19 128 PHE A CA 1
ATOM 973 C C . PHE A 1 128 ? 4.735 2.393 0.184 1.00 91.19 128 PHE A C 1
ATOM 975 O O . PHE A 1 128 ? 3.803 1.646 -0.151 1.00 91.19 128 PHE A O 1
ATOM 982 N N . LYS A 1 129 ? 5.112 2.565 1.453 1.00 89.62 129 LYS A N 1
ATOM 983 C CA . LYS A 1 129 ? 4.463 1.921 2.597 1.00 89.62 129 LYS A CA 1
ATOM 984 C C . LYS A 1 129 ? 4.636 2.761 3.857 1.00 89.62 129 LYS A C 1
ATOM 986 O O . LYS A 1 129 ? 5.755 3.106 4.219 1.00 89.62 129 LYS A O 1
ATOM 991 N N . GLY A 1 130 ? 3.540 3.091 4.533 1.00 86.75 130 GLY A N 1
ATOM 992 C CA . GLY A 1 130 ? 3.576 4.004 5.671 1.00 86.75 130 GLY A CA 1
ATOM 993 C C . GLY A 1 130 ? 4.094 5.378 5.254 1.00 86.75 130 GLY A C 1
ATOM 994 O O . GLY A 1 130 ? 3.477 6.043 4.434 1.00 86.75 130 GLY A O 1
ATOM 995 N N . ASN A 1 131 ? 5.236 5.784 5.806 1.00 85.25 131 ASN A N 1
ATOM 996 C CA . ASN A 1 131 ? 5.939 7.010 5.411 1.00 85.25 131 ASN A CA 1
ATOM 997 C C . ASN A 1 131 ? 7.199 6.728 4.580 1.00 85.25 131 ASN A C 1
ATOM 999 O O . ASN A 1 131 ? 7.908 7.663 4.205 1.00 85.25 131 ASN A O 1
ATOM 1003 N N . ASP A 1 132 ? 7.482 5.458 4.298 1.00 89.75 132 ASP A N 1
ATOM 1004 C CA . ASP A 1 132 ? 8.692 5.042 3.614 1.00 89.75 132 ASP A CA 1
ATOM 1005 C C . ASP A 1 132 ? 8.464 4.992 2.105 1.00 89.75 132 ASP A C 1
ATOM 1007 O O . ASP A 1 132 ? 7.466 4.460 1.605 1.00 89.75 132 ASP A O 1
ATOM 1011 N N . ILE A 1 133 ? 9.437 5.534 1.377 1.00 92.88 133 ILE A N 1
ATOM 1012 C CA . ILE A 1 133 ? 9.538 5.449 -0.074 1.00 92.88 133 ILE A CA 1
ATOM 1013 C C . ILE A 1 133 ? 10.917 4.912 -0.434 1.00 92.88 133 ILE A C 1
ATOM 1015 O O . ILE A 1 133 ? 11.935 5.405 0.056 1.00 92.88 133 ILE A O 1
ATOM 1019 N N . TRP A 1 134 ? 10.961 3.909 -1.303 1.00 94.81 134 TRP A N 1
ATOM 1020 C CA . TRP A 1 134 ? 12.219 3.332 -1.765 1.00 94.81 134 TRP A CA 1
ATOM 1021 C C . TRP A 1 134 ? 12.170 3.020 -3.256 1.00 94.81 134 TRP A C 1
ATOM 1023 O O . TRP A 1 134 ? 11.121 2.715 -3.824 1.00 94.81 134 TRP A O 1
ATOM 1033 N N . GLU A 1 135 ? 13.323 3.126 -3.909 1.00 96.62 135 GLU A N 1
ATOM 1034 C CA . GLU A 1 135 ? 13.479 2.742 -5.309 1.00 96.62 135 GLU A CA 1
ATOM 1035 C C . GLU A 1 135 ? 13.553 1.218 -5.420 1.00 96.62 135 GLU A C 1
ATOM 1037 O O . GLU A 1 135 ? 14.369 0.585 -4.755 1.00 96.62 135 GLU A O 1
ATOM 1042 N N . ILE A 1 136 ? 12.693 0.638 -6.260 1.00 96.94 136 ILE A N 1
ATOM 1043 C CA . ILE A 1 136 ? 12.716 -0.791 -6.596 1.00 96.94 136 ILE A CA 1
ATOM 1044 C C . ILE A 1 136 ? 13.676 -1.012 -7.760 1.00 96.94 136 ILE A C 1
ATOM 1046 O O . ILE A 1 136 ? 14.543 -1.876 -7.724 1.00 96.94 136 ILE A O 1
ATOM 1050 N N . THR A 1 137 ? 13.485 -0.249 -8.836 1.00 97.38 137 THR A N 1
ATOM 1051 C CA . THR A 1 137 ? 14.278 -0.363 -10.060 1.00 97.38 137 THR A CA 1
ATOM 1052 C C . THR A 1 137 ? 14.107 0.887 -10.920 1.00 97.38 137 THR A C 1
ATOM 1054 O O . THR A 1 137 ? 13.237 1.725 -10.673 1.00 97.38 137 THR A O 1
ATOM 1057 N N . ARG A 1 138 ? 14.896 0.985 -11.988 1.00 96.12 138 ARG A N 1
ATOM 1058 C CA . ARG A 1 138 ? 14.825 2.067 -12.974 1.00 96.12 138 ARG A CA 1
ATOM 1059 C C . ARG A 1 138 ? 14.710 1.518 -14.387 1.00 96.12 138 ARG A C 1
ATOM 1061 O O . ARG A 1 138 ? 15.452 0.613 -14.761 1.00 96.12 138 ARG A O 1
ATOM 1068 N N . PHE A 1 139 ? 13.811 2.078 -15.181 1.00 94.44 139 PHE A N 1
ATOM 1069 C CA . PHE A 1 139 ? 13.709 1.838 -16.619 1.00 94.44 139 PHE A CA 1
ATOM 1070 C C . PHE A 1 139 ? 14.561 2.850 -17.387 1.00 94.44 139 PHE A C 1
ATOM 1072 O O . PHE A 1 139 ? 14.939 3.877 -16.842 1.00 94.44 139 PHE A O 1
ATOM 1079 N N . GLY A 1 140 ? 14.924 2.529 -18.630 1.00 91.56 140 GLY A N 1
ATOM 1080 C CA . GLY A 1 140 ? 15.767 3.402 -19.450 1.00 91.56 140 GLY A CA 1
ATOM 1081 C C . GLY A 1 140 ? 17.128 3.747 -18.827 1.00 91.56 140 GLY A C 1
ATOM 1082 O O . GLY A 1 140 ? 17.705 2.976 -18.055 1.00 91.56 140 GLY A O 1
ATOM 1083 N N . LYS A 1 141 ? 17.674 4.901 -19.220 1.00 93.25 141 LYS A N 1
ATOM 1084 C CA . LYS A 1 141 ? 18.948 5.439 -18.726 1.00 93.25 141 LYS A CA 1
ATOM 1085 C C . LYS A 1 141 ? 18.732 6.345 -17.513 1.00 93.25 141 LYS A C 1
ATOM 1087 O O . LYS A 1 141 ? 17.766 7.092 -17.452 1.00 93.25 141 LYS A O 1
ATOM 1092 N N . SER A 1 142 ? 19.693 6.336 -16.590 1.00 94.12 142 SER A N 1
ATOM 1093 C CA . SER A 1 142 ? 19.761 7.301 -15.489 1.00 94.12 142 SER A CA 1
ATOM 1094 C C . SER A 1 142 ? 20.555 8.527 -15.929 1.00 94.12 142 SER A C 1
ATOM 1096 O O . SER A 1 142 ? 21.785 8.508 -15.888 1.00 94.12 142 SER A O 1
ATOM 1098 N N . LEU A 1 143 ? 19.861 9.572 -16.375 1.00 94.19 143 LEU A N 1
ATOM 1099 C CA . LEU A 1 143 ? 20.458 10.856 -16.749 1.00 94.19 143 LEU A CA 1
ATOM 1100 C C . LEU A 1 143 ? 19.981 11.957 -15.787 1.00 94.19 143 LEU A C 1
ATOM 1102 O O . LEU A 1 143 ? 18.838 11.886 -15.329 1.00 94.19 143 LEU A O 1
ATOM 1106 N N . PRO A 1 144 ? 20.807 12.977 -15.490 1.00 93.00 144 PRO A N 1
ATOM 1107 C CA . PRO A 1 144 ? 20.403 14.106 -14.646 1.00 93.00 144 PRO A CA 1
ATOM 1108 C C . PRO A 1 144 ? 19.161 14.850 -15.156 1.00 93.00 144 PRO A C 1
ATOM 1110 O O . PRO A 1 144 ? 18.420 15.424 -14.364 1.00 93.00 144 PRO A O 1
ATOM 1113 N N . GLU A 1 145 ? 18.918 14.827 -16.467 1.00 93.56 145 GLU A N 1
ATOM 1114 C CA . GLU A 1 145 ? 17.815 15.538 -17.118 1.00 93.56 145 GLU A CA 1
ATOM 1115 C C . GLU A 1 145 ? 16.511 14.716 -17.184 1.00 93.56 145 GLU A C 1
ATOM 1117 O O . GLU A 1 145 ? 15.491 15.209 -17.678 1.00 93.56 145 GLU A O 1
ATOM 1122 N N . CYS A 1 146 ? 16.513 13.463 -16.710 1.00 94.62 146 CYS A N 1
ATOM 1123 C CA . CYS A 1 146 ? 15.313 12.627 -16.689 1.00 94.62 146 CYS A CA 1
ATOM 1124 C C . CYS A 1 146 ? 14.187 13.271 -15.860 1.00 94.62 146 CYS A C 1
ATOM 1126 O O . CYS A 1 146 ? 14.424 13.833 -14.795 1.00 94.62 146 CYS A O 1
ATOM 1128 N N . GLY A 1 147 ? 12.942 13.160 -16.340 1.00 90.50 147 GLY A N 1
ATOM 1129 C CA . GLY A 1 147 ? 11.765 13.787 -15.719 1.00 90.50 147 GLY A CA 1
ATOM 1130 C C . GLY A 1 147 ? 10.912 14.626 -16.675 1.00 90.50 147 GLY A C 1
ATOM 1131 O O . GLY A 1 147 ? 9.811 15.036 -16.311 1.00 90.50 147 GLY A O 1
ATOM 1132 N N . SER A 1 148 ? 11.390 14.862 -17.900 1.00 91.56 148 SER A N 1
ATOM 1133 C CA . SER A 1 148 ? 10.650 15.553 -18.962 1.00 91.56 148 SER A CA 1
ATOM 1134 C C . SER A 1 148 ? 10.036 14.577 -19.969 1.00 91.56 148 SER A C 1
ATOM 1136 O O . SER A 1 148 ? 10.598 13.517 -20.245 1.00 91.56 148 SER A O 1
ATOM 1138 N N . PHE A 1 149 ? 8.904 14.964 -20.571 1.00 89.06 149 PHE A N 1
ATOM 1139 C CA . PHE A 1 149 ? 8.191 14.147 -21.562 1.00 89.06 149 PHE A CA 1
ATOM 1140 C C . PHE A 1 149 ? 9.074 13.770 -22.764 1.00 89.06 149 PHE A C 1
ATOM 1142 O O . PHE A 1 149 ? 9.006 12.659 -23.279 1.00 89.06 149 PHE A O 1
ATOM 1149 N N . GLN A 1 150 ? 9.947 14.685 -23.193 1.00 91.94 150 GLN A N 1
ATOM 1150 C CA . GLN A 1 150 ? 10.845 14.494 -24.334 1.00 91.94 150 GLN A CA 1
ATOM 1151 C C . GLN A 1 150 ? 11.904 13.418 -24.077 1.00 91.94 150 GLN A C 1
ATOM 1153 O O . GLN A 1 150 ? 12.378 12.790 -25.023 1.00 91.94 150 GLN A O 1
ATOM 1158 N N . LEU A 1 151 ? 12.279 13.213 -22.813 1.00 93.00 151 LEU A N 1
ATOM 1159 C CA . LEU A 1 151 ? 13.291 12.239 -22.418 1.00 93.00 151 LEU A CA 1
ATOM 1160 C C . LEU A 1 151 ? 12.692 10.911 -21.955 1.00 93.00 151 LEU A C 1
ATOM 1162 O O . LEU A 1 151 ? 13.449 9.962 -21.777 1.00 93.00 151 LEU A O 1
ATOM 1166 N N . GLU A 1 152 ? 11.366 10.788 -21.843 1.00 91.56 152 GLU A N 1
ATOM 1167 C CA . GLU A 1 152 ? 10.688 9.522 -21.530 1.00 91.56 152 GLU A CA 1
ATOM 1168 C C . GLU A 1 152 ? 11.126 8.334 -22.428 1.00 91.56 152 GLU A C 1
ATOM 1170 O O . GLU A 1 152 ? 11.341 7.252 -21.881 1.00 91.56 152 GLU A O 1
ATOM 1175 N N . PRO A 1 153 ? 11.373 8.477 -23.752 1.00 91.50 153 PRO A N 1
ATOM 1176 C CA . PRO A 1 153 ? 11.894 7.375 -24.573 1.00 91.50 153 PRO A CA 1
ATOM 1177 C C . PRO A 1 153 ? 13.295 6.885 -24.176 1.00 91.50 153 PRO A C 1
ATOM 1179 O O . PRO A 1 153 ? 13.662 5.748 -24.468 1.00 91.50 153 PRO A O 1
ATOM 1182 N N . ILE A 1 154 ? 14.098 7.748 -23.548 1.00 93.25 154 ILE A N 1
ATOM 1183 C CA . ILE A 1 154 ? 15.483 7.467 -23.146 1.00 93.25 154 ILE A CA 1
ATOM 1184 C C . ILE A 1 154 ? 15.528 7.011 -21.686 1.00 93.25 154 ILE A C 1
ATOM 1186 O O . ILE A 1 154 ? 16.230 6.056 -21.355 1.00 93.25 154 ILE A O 1
ATOM 1190 N N . CYS A 1 155 ? 14.785 7.699 -20.823 1.00 94.81 155 CYS A N 1
ATOM 1191 C CA . CYS A 1 155 ? 14.732 7.495 -19.381 1.00 94.81 155 CYS A CA 1
ATOM 1192 C C . CYS A 1 155 ? 13.693 6.456 -18.958 1.00 94.81 155 CYS A C 1
ATOM 1194 O O . CYS A 1 155 ? 13.694 6.061 -17.808 1.00 94.81 155 CYS A O 1
ATOM 1196 N N . GLY A 1 156 ? 12.819 5.994 -19.851 1.00 93.88 156 GLY A N 1
ATOM 1197 C CA . GLY A 1 156 ? 11.714 5.106 -19.503 1.00 93.88 156 GLY A CA 1
ATOM 1198 C C . GLY A 1 156 ? 10.490 5.851 -18.963 1.00 93.88 156 GLY A C 1
ATOM 1199 O O . GLY A 1 156 ? 10.559 6.969 -18.447 1.00 93.88 156 GLY A O 1
ATOM 1200 N N . ARG A 1 157 ? 9.336 5.197 -19.090 1.00 94.12 157 ARG A N 1
ATOM 1201 C CA . ARG A 1 157 ? 8.038 5.649 -18.594 1.00 94.12 157 ARG A CA 1
ATOM 1202 C C . ARG A 1 157 ? 7.179 4.457 -18.145 1.00 94.12 157 ARG A C 1
ATOM 1204 O O . ARG A 1 157 ? 6.261 4.056 -18.878 1.00 94.12 157 ARG A O 1
ATOM 1211 N N . PRO A 1 158 ? 7.437 3.908 -16.945 1.00 95.31 158 PRO A N 1
ATOM 1212 C CA . PRO A 1 158 ? 6.590 2.882 -16.345 1.00 95.31 158 PRO A CA 1
ATOM 1213 C C . PRO A 1 158 ? 5.212 3.477 -16.018 1.00 95.31 158 PRO A C 1
ATOM 1215 O O . PRO A 1 158 ? 5.114 4.439 -15.255 1.00 95.31 158 PRO A O 1
ATOM 1218 N N . LYS A 1 159 ? 4.144 2.950 -16.634 1.00 90.50 159 LYS A N 1
ATOM 1219 C CA . LYS A 1 159 ? 2.762 3.450 -16.455 1.00 90.50 159 LYS A CA 1
ATOM 1220 C C . LYS A 1 159 ? 1.802 2.406 -15.901 1.00 90.50 159 LYS A C 1
ATOM 1222 O O . LYS A 1 159 ? 0.937 2.752 -15.106 1.00 90.50 159 LYS A O 1
ATOM 1227 N N . GLY A 1 160 ? 1.920 1.157 -16.342 1.00 89.81 160 GLY A N 1
ATOM 1228 C CA . GLY A 1 160 ? 1.075 0.063 -15.863 1.00 89.81 160 GLY A CA 1
ATOM 1229 C C . GLY A 1 160 ? 1.838 -0.783 -14.860 1.00 89.81 160 GLY A C 1
ATOM 1230 O O . GLY A 1 160 ? 2.967 -1.166 -15.147 1.00 89.81 160 GLY A O 1
ATOM 1231 N N . MET A 1 161 ? 1.241 -1.076 -13.711 1.00 92.12 161 MET A N 1
ATOM 1232 C CA . MET A 1 161 ? 1.846 -1.907 -12.673 1.00 92.12 161 MET A CA 1
ATOM 1233 C C . MET A 1 161 ? 0.800 -2.832 -12.068 1.00 92.12 161 MET A C 1
ATOM 1235 O O . MET A 1 161 ? -0.321 -2.399 -11.803 1.00 92.12 161 MET A O 1
ATOM 1239 N N . LYS A 1 162 ? 1.161 -4.096 -11.848 1.00 91.25 162 LYS A N 1
ATOM 1240 C CA . LYS A 1 162 ? 0.337 -5.046 -11.096 1.00 91.25 162 LYS A CA 1
ATOM 1241 C C . LYS A 1 162 ? 1.214 -6.143 -10.504 1.00 91.25 162 LYS A C 1
ATOM 1243 O O . LYS A 1 162 ? 2.094 -6.648 -11.192 1.00 91.25 162 LYS A O 1
ATOM 1248 N N . ILE A 1 163 ? 0.962 -6.517 -9.256 1.00 89.75 163 ILE A N 1
ATOM 1249 C CA . ILE A 1 163 ? 1.604 -7.682 -8.644 1.00 89.75 163 ILE A CA 1
ATOM 1250 C C . ILE A 1 163 ? 0.976 -8.958 -9.214 1.00 89.75 163 ILE A C 1
ATOM 1252 O O . ILE A 1 163 ? -0.249 -9.051 -9.344 1.00 89.75 163 ILE A O 1
ATOM 1256 N N . ASP A 1 164 ? 1.813 -9.909 -9.615 1.00 87.94 164 ASP A N 1
ATOM 1257 C CA . ASP A 1 164 ? 1.379 -11.233 -10.045 1.00 87.94 164 ASP A CA 1
ATOM 1258 C C . ASP A 1 164 ? 1.185 -12.181 -8.848 1.00 87.94 164 ASP A C 1
ATOM 1260 O O . ASP A 1 164 ? 1.476 -11.859 -7.697 1.00 87.94 164 ASP A O 1
ATOM 1264 N N . LYS A 1 165 ? 0.694 -13.392 -9.116 1.00 84.44 165 LYS A N 1
ATOM 1265 C CA . LYS A 1 165 ? 0.446 -14.407 -8.079 1.00 84.44 165 LYS A CA 1
ATOM 1266 C C . LYS A 1 165 ? 1.701 -14.897 -7.341 1.00 84.44 165 LYS A C 1
ATOM 1268 O O . LYS A 1 165 ? 1.566 -15.557 -6.317 1.00 84.44 165 LYS A O 1
ATOM 1273 N N . ASN A 1 166 ? 2.893 -14.644 -7.880 1.00 86.00 166 ASN A N 1
ATOM 1274 C CA . ASN A 1 166 ? 4.165 -15.038 -7.278 1.00 86.00 166 ASN A CA 1
ATOM 1275 C C . ASN A 1 166 ? 4.779 -13.898 -6.446 1.00 86.00 166 ASN A C 1
ATOM 1277 O O . ASN A 1 166 ? 5.817 -14.103 -5.822 1.00 86.00 166 ASN A O 1
ATOM 1281 N N . GLY A 1 167 ? 4.152 -12.715 -6.431 1.00 87.12 167 GLY A N 1
ATOM 1282 C CA . GLY A 1 167 ? 4.663 -11.527 -5.749 1.00 87.12 167 GLY A CA 1
ATOM 1283 C C . GLY A 1 167 ? 5.610 -10.675 -6.600 1.00 87.12 167 GLY A C 1
ATOM 1284 O O . GLY A 1 167 ? 6.144 -9.688 -6.093 1.00 87.12 167 GLY A O 1
ATOM 1285 N N . ASP A 1 168 ? 5.806 -11.010 -7.879 1.00 94.19 168 ASP A N 1
ATOM 1286 C CA . ASP A 1 168 ? 6.597 -10.190 -8.794 1.00 94.19 168 ASP A CA 1
ATOM 1287 C C . ASP A 1 168 ? 5.754 -9.024 -9.328 1.00 94.19 168 ASP A C 1
ATOM 1289 O O . ASP A 1 168 ? 4.552 -9.144 -9.583 1.00 94.19 168 ASP A O 1
ATOM 1293 N N . LEU A 1 169 ? 6.392 -7.877 -9.553 1.00 95.44 169 LEU A N 1
ATOM 1294 C CA . LEU A 1 169 ? 5.743 -6.705 -10.124 1.00 95.44 169 LEU A CA 1
ATOM 1295 C C . LEU A 1 169 ? 5.814 -6.753 -11.647 1.00 95.44 169 LEU A C 1
ATOM 1297 O O . LEU A 1 169 ? 6.879 -6.627 -12.251 1.00 95.44 169 LEU A O 1
ATOM 1301 N N . LEU A 1 170 ? 4.660 -6.876 -12.290 1.00 95.88 170 LEU A N 1
ATOM 1302 C CA . LEU A 1 170 ? 4.539 -6.686 -13.725 1.00 95.88 170 LEU A CA 1
ATOM 1303 C C . LEU A 1 170 ? 4.494 -5.191 -14.017 1.00 95.88 170 LEU A C 1
ATOM 1305 O O . LEU A 1 170 ? 3.596 -4.498 -13.544 1.00 95.88 170 LEU A O 1
ATOM 1309 N N . VAL A 1 171 ? 5.462 -4.701 -14.790 1.00 96.38 171 VAL A N 1
ATOM 1310 C CA . VAL A 1 171 ? 5.615 -3.283 -15.133 1.00 96.38 171 VAL A CA 1
ATOM 1311 C C . VAL A 1 171 ? 5.530 -3.112 -16.643 1.00 96.38 171 VAL A C 1
ATOM 1313 O O . VAL A 1 171 ? 6.318 -3.688 -17.392 1.00 96.38 171 VAL A O 1
ATOM 1316 N N . LEU A 1 172 ? 4.586 -2.293 -17.093 1.00 94.31 172 LEU A N 1
ATOM 1317 C CA . LEU A 1 172 ? 4.464 -1.856 -18.475 1.00 94.31 172 LEU A CA 1
ATOM 1318 C C . LEU A 1 172 ? 5.123 -0.487 -18.635 1.00 94.31 172 LEU A C 1
ATOM 1320 O O . LEU A 1 172 ? 4.593 0.542 -18.195 1.00 94.31 172 LEU A O 1
ATOM 1324 N N . ASP A 1 173 ? 6.271 -0.494 -19.295 1.00 93.62 173 ASP A N 1
ATOM 1325 C CA . ASP A 1 173 ? 6.975 0.695 -19.734 1.00 93.62 173 ASP A CA 1
ATOM 1326 C C . ASP A 1 173 ? 6.537 1.072 -21.152 1.00 93.62 173 ASP A C 1
ATOM 1328 O O . ASP A 1 173 ? 6.545 0.247 -22.069 1.00 93.62 173 ASP A O 1
ATOM 1332 N N . SER A 1 174 ? 6.159 2.339 -21.332 1.00 89.69 174 SER A N 1
ATOM 1333 C CA . SER A 1 174 ? 5.523 2.814 -22.570 1.00 89.69 174 SER A CA 1
ATOM 1334 C C . SER A 1 174 ? 6.438 2.746 -23.799 1.00 89.69 174 SER A C 1
ATOM 1336 O O . SER A 1 174 ? 5.942 2.782 -24.923 1.00 89.69 174 SER A O 1
ATOM 1338 N N . TYR A 1 175 ? 7.756 2.648 -23.602 1.00 89.56 175 TYR A N 1
ATOM 1339 C CA . TYR A 1 175 ? 8.748 2.702 -24.676 1.00 89.56 175 TYR A CA 1
ATOM 1340 C C . TYR A 1 175 ? 9.495 1.386 -24.864 1.00 89.56 175 TYR A C 1
ATOM 1342 O O . TYR A 1 175 ? 9.897 1.065 -25.982 1.00 89.56 175 TYR A O 1
ATOM 1350 N N . THR A 1 176 ? 9.664 0.603 -23.801 1.00 89.81 176 THR A N 1
ATOM 1351 C CA . THR A 1 176 ? 10.517 -0.594 -23.807 1.00 89.81 176 THR A CA 1
ATOM 1352 C C . THR A 1 176 ? 9.728 -1.904 -23.735 1.00 89.81 176 THR A C 1
ATOM 1354 O O . THR A 1 176 ? 10.153 -2.897 -24.335 1.00 89.81 176 THR A O 1
ATOM 1357 N N . GLY A 1 177 ? 8.535 -1.901 -23.128 1.00 91.31 177 GLY A N 1
ATOM 1358 C CA . GLY A 1 177 ? 7.608 -3.036 -23.143 1.00 91.31 177 GLY A CA 1
ATOM 1359 C C . GLY A 1 177 ? 7.146 -3.511 -21.763 1.00 91.31 177 GLY A C 1
ATOM 1360 O O . GLY A 1 177 ? 7.162 -2.762 -20.790 1.00 91.31 177 GLY A O 1
ATOM 1361 N N . LEU A 1 178 ? 6.689 -4.764 -21.697 1.00 93.56 178 LEU A N 1
ATOM 1362 C CA . LEU A 1 178 ? 6.217 -5.426 -20.480 1.00 93.56 178 LEU A CA 1
ATOM 1363 C C . LEU A 1 178 ? 7.348 -6.222 -19.830 1.00 93.56 178 LEU A C 1
ATOM 1365 O O . LEU A 1 178 ? 7.954 -7.091 -20.464 1.00 93.56 178 LEU A O 1
ATOM 1369 N N . TYR A 1 179 ? 7.560 -5.971 -18.547 1.00 95.75 179 TYR A N 1
ATOM 1370 C CA . TYR A 1 179 ? 8.581 -6.606 -17.731 1.00 95.75 179 TYR A CA 1
ATOM 1371 C C . TYR A 1 179 ? 7.967 -7.275 -16.511 1.00 95.75 179 TYR A C 1
ATOM 1373 O O . TYR A 1 179 ? 6.942 -6.828 -16.000 1.00 95.75 179 TYR A O 1
ATOM 1381 N N . LYS A 1 180 ? 8.637 -8.314 -16.025 1.00 96.69 180 LYS A N 1
ATOM 1382 C CA . LYS A 1 180 ? 8.475 -8.844 -14.674 1.00 96.69 180 LYS A CA 1
ATOM 1383 C C . LYS A 1 180 ? 9.638 -8.343 -13.831 1.00 96.69 180 LYS A C 1
ATOM 1385 O O . LYS A 1 180 ? 10.781 -8.406 -14.280 1.00 96.69 180 LYS A O 1
ATOM 1390 N N . VAL A 1 181 ? 9.349 -7.815 -12.652 1.00 97.69 181 VAL A N 1
ATOM 1391 C CA . VAL A 1 181 ? 10.332 -7.195 -11.766 1.00 97.69 181 VAL A CA 1
ATOM 1392 C C . VAL A 1 181 ? 10.257 -7.856 -10.403 1.00 97.69 181 VAL A C 1
ATOM 1394 O O . VAL A 1 181 ? 9.199 -7.854 -9.777 1.00 97.69 181 VAL A O 1
ATOM 1397 N N . ASN A 1 182 ? 11.381 -8.379 -9.924 1.00 96.44 182 ASN A N 1
ATOM 1398 C CA . ASN A 1 182 ? 11.458 -8.869 -8.558 1.00 96.44 182 ASN A CA 1
ATOM 1399 C C . ASN A 1 182 ? 11.478 -7.671 -7.598 1.00 96.44 182 ASN A C 1
ATOM 1401 O O . ASN A 1 182 ? 12.370 -6.825 -7.663 1.00 96.44 182 ASN A O 1
ATOM 1405 N N . VAL A 1 183 ? 10.493 -7.586 -6.705 1.00 93.56 183 VAL A N 1
ATOM 1406 C CA . VAL A 1 183 ? 10.317 -6.419 -5.821 1.00 93.56 183 VAL A CA 1
ATOM 1407 C C . VAL A 1 183 ? 11.367 -6.314 -4.713 1.00 93.56 183 VAL A C 1
ATOM 1409 O O . VAL A 1 183 ? 11.503 -5.251 -4.113 1.00 93.56 183 VAL A O 1
ATOM 1412 N N . GLN A 1 184 ? 12.101 -7.394 -4.433 1.00 91.62 184 GLN A N 1
ATOM 1413 C CA . GLN A 1 184 ? 13.140 -7.422 -3.404 1.00 91.62 184 GLN A CA 1
ATOM 1414 C C . GLN A 1 184 ? 14.511 -7.059 -3.980 1.00 91.62 184 GLN A C 1
ATOM 1416 O O . GLN A 1 184 ? 15.260 -6.314 -3.355 1.00 91.62 184 GLN A O 1
ATOM 1421 N N . THR A 1 185 ? 14.845 -7.578 -5.165 1.00 96.00 185 THR A N 1
ATOM 1422 C CA . THR A 1 185 ? 16.167 -7.393 -5.788 1.00 96.00 185 THR A CA 1
ATOM 1423 C C . THR A 1 185 ? 16.198 -6.283 -6.836 1.00 96.00 185 THR A C 1
ATOM 1425 O O . THR A 1 185 ? 17.275 -5.807 -7.190 1.00 96.00 185 THR A O 1
ATOM 1428 N N . GLY A 1 186 ? 15.040 -5.879 -7.366 1.00 96.06 186 GLY A N 1
ATOM 1429 C CA . GLY A 1 186 ? 14.941 -4.924 -8.472 1.00 96.06 186 GLY A CA 1
ATOM 1430 C C . GLY A 1 186 ? 15.324 -5.501 -9.840 1.00 96.06 186 GLY A C 1
ATOM 1431 O O . GLY A 1 186 ? 15.362 -4.755 -10.828 1.00 96.06 186 GLY A O 1
ATOM 1432 N N . GLU A 1 187 ? 15.610 -6.807 -9.916 1.00 97.38 187 GLU A N 1
ATOM 1433 C CA . GLU A 1 187 ? 15.930 -7.506 -11.161 1.00 97.38 187 GLU A CA 1
ATOM 1434 C C . GLU A 1 187 ? 14.735 -7.515 -12.115 1.00 97.38 187 GLU A C 1
ATOM 1436 O O . GLU A 1 187 ? 13.586 -7.671 -11.702 1.00 97.38 187 GLU A O 1
ATOM 1441 N N . LYS A 1 188 ? 15.013 -7.345 -13.413 1.00 95.94 188 LYS A N 1
ATOM 1442 C CA . LYS A 1 188 ? 13.998 -7.194 -14.461 1.00 95.94 188 LYS A CA 1
ATOM 1443 C C . LYS A 1 188 ? 14.154 -8.271 -15.526 1.00 95.94 188 LYS A C 1
ATOM 1445 O O . LYS A 1 188 ? 15.218 -8.398 -16.129 1.00 95.94 188 LYS A O 1
ATOM 1450 N N . GLU A 1 189 ? 13.060 -8.946 -15.842 1.00 96.38 189 GLU A N 1
ATOM 1451 C CA . GLU A 1 189 ? 12.929 -9.859 -16.974 1.00 96.38 189 GLU A CA 1
ATOM 1452 C C . GLU A 1 189 ? 12.009 -9.230 -18.026 1.00 96.38 189 GLU A C 1
ATOM 1454 O O . GLU A 1 189 ? 10.873 -8.855 -17.730 1.00 96.38 189 GLU A O 1
ATOM 1459 N N . LEU A 1 190 ? 12.484 -9.104 -19.268 1.00 94.44 190 LEU A N 1
ATOM 1460 C CA . LEU A 1 190 ? 11.654 -8.635 -20.377 1.00 94.44 190 LEU A CA 1
ATOM 1461 C C . LEU A 1 190 ? 10.725 -9.762 -20.840 1.00 94.44 190 LEU A C 1
ATOM 1463 O O . LEU A 1 190 ? 11.187 -10.749 -21.409 1.00 94.44 190 LEU A O 1
ATOM 1467 N N . LEU A 1 191 ? 9.417 -9.575 -20.678 1.00 92.81 191 LEU A N 1
ATOM 1468 C CA . LEU A 1 191 ? 8.410 -10.534 -21.133 1.00 92.81 191 LEU A CA 1
ATOM 1469 C C . LEU A 1 191 ? 7.991 -10.251 -22.579 1.00 92.81 191 LEU A C 1
ATOM 1471 O O . LEU A 1 191 ? 7.941 -11.150 -23.423 1.00 92.81 191 LEU A O 1
ATOM 1475 N N . VAL A 1 192 ? 7.700 -8.983 -22.885 1.00 90.81 192 VAL A N 1
ATOM 1476 C CA . VAL A 1 192 ? 7.247 -8.554 -24.215 1.00 90.81 192 VAL A CA 1
ATOM 1477 C C . VAL A 1 192 ? 7.883 -7.218 -24.568 1.00 90.81 192 VAL A C 1
ATOM 1479 O O . VAL A 1 192 ? 7.601 -6.213 -23.930 1.00 90.81 192 VAL A O 1
ATOM 1482 N N . SER A 1 193 ? 8.706 -7.188 -25.617 1.00 89.69 193 SER A N 1
ATOM 1483 C CA . SER A 1 193 ? 9.257 -5.936 -26.153 1.00 89.69 193 SER A CA 1
ATOM 1484 C C . SER A 1 193 ? 8.163 -5.068 -26.774 1.00 89.69 193 SER A C 1
ATOM 1486 O O . SER A 1 193 ? 7.303 -5.580 -27.493 1.00 89.69 193 SER A O 1
ATOM 1488 N N . SER A 1 194 ? 8.255 -3.751 -26.588 1.00 84.25 194 SER A N 1
ATOM 1489 C CA . SER A 1 194 ? 7.411 -2.765 -27.279 1.00 84.25 194 SER A CA 1
ATOM 1490 C C . SER A 1 194 ? 7.455 -2.895 -28.809 1.00 84.25 194 SER A C 1
ATOM 1492 O O . SER A 1 194 ? 6.447 -2.654 -29.471 1.00 84.25 194 SER A O 1
ATOM 1494 N N . ALA A 1 195 ? 8.568 -3.378 -29.378 1.00 83.50 195 ALA A N 1
ATOM 1495 C CA . ALA A 1 195 ? 8.717 -3.623 -30.816 1.00 83.50 195 ALA A CA 1
ATOM 1496 C C . ALA A 1 195 ? 7.741 -4.683 -31.363 1.00 83.50 195 ALA A C 1
ATOM 1498 O O . ALA A 1 195 ? 7.460 -4.707 -32.559 1.00 83.50 195 ALA A O 1
ATOM 1499 N N . LYS A 1 196 ? 7.204 -5.555 -30.498 1.00 77.44 196 LYS A N 1
ATOM 1500 C CA . LYS A 1 196 ? 6.199 -6.567 -30.863 1.00 77.44 196 LYS A CA 1
ATOM 1501 C C . LYS A 1 196 ? 4.769 -5.998 -30.939 1.00 77.44 196 LYS A C 1
ATOM 1503 O O . LYS A 1 196 ? 3.869 -6.693 -31.406 1.00 77.44 196 LYS A O 1
ATOM 1508 N N . GLY A 1 197 ? 4.558 -4.746 -30.522 1.00 62.31 197 GLY A N 1
ATOM 1509 C CA . GLY A 1 197 ? 3.285 -4.031 -30.629 1.00 62.31 197 GLY A CA 1
ATOM 1510 C C . GLY A 1 197 ? 2.218 -4.412 -29.589 1.00 62.31 197 GLY A C 1
ATOM 1511 O O . GLY A 1 197 ? 2.366 -5.337 -28.791 1.00 62.31 197 GLY A O 1
ATOM 1512 N N . VAL A 1 198 ? 1.107 -3.669 -29.622 1.00 60.31 198 VAL A N 1
ATOM 1513 C CA . VAL A 1 198 ? 0.001 -3.699 -28.641 1.00 60.31 198 VAL A CA 1
ATOM 1514 C C . VAL A 1 198 ? -0.733 -5.049 -28.593 1.00 60.31 198 VAL A C 1
ATOM 1516 O O . VAL A 1 198 ? -1.161 -5.479 -27.524 1.00 60.31 198 VAL A O 1
ATOM 1519 N N . TYR A 1 199 ? -0.834 -5.760 -29.722 1.00 60.03 199 TYR A N 1
ATOM 1520 C CA . 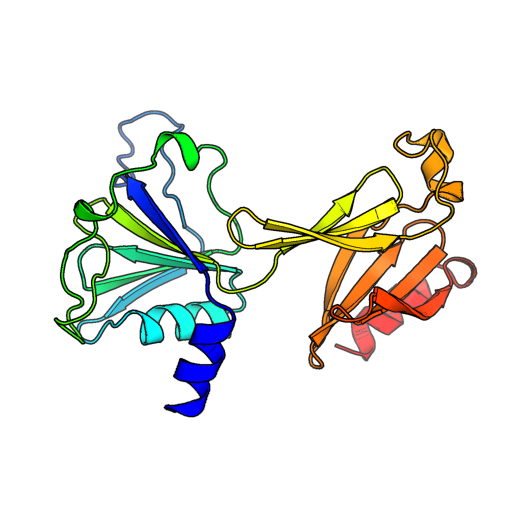TYR A 1 199 ? -1.616 -7.000 -29.827 1.00 60.03 199 TYR A CA 1
ATOM 1521 C C . TYR A 1 199 ? -1.035 -8.152 -28.990 1.00 60.03 199 TYR A C 1
ATOM 1523 O O . TYR A 1 199 ? -1.772 -8.886 -28.338 1.00 60.03 199 TYR A O 1
ATOM 1531 N N . ILE A 1 200 ? 0.296 -8.281 -28.949 1.00 60.62 200 ILE A N 1
ATOM 1532 C CA . ILE A 1 200 ? 0.974 -9.323 -28.161 1.00 60.62 200 ILE A CA 1
ATOM 1533 C C . ILE A 1 200 ? 0.937 -8.986 -26.666 1.00 60.62 200 ILE A C 1
ATOM 1535 O O . ILE A 1 200 ? 0.781 -9.887 -25.846 1.00 60.62 200 ILE A O 1
ATOM 1539 N N . VAL A 1 201 ? 1.020 -7.700 -26.306 1.00 59.72 201 VAL A N 1
ATOM 1540 C CA . VAL A 1 201 ? 0.873 -7.251 -24.912 1.00 59.72 201 VAL A CA 1
ATOM 1541 C C . VAL A 1 201 ? -0.536 -7.561 -24.394 1.00 59.72 201 VAL A C 1
ATOM 1543 O O . VAL A 1 201 ? -0.667 -8.141 -23.320 1.00 59.72 201 VAL A O 1
ATOM 1546 N N . LEU A 1 202 ? -1.582 -7.266 -25.176 1.00 58.88 202 LEU A N 1
ATOM 1547 C CA . LEU A 1 202 ? -2.970 -7.618 -24.843 1.00 58.88 202 LEU A CA 1
ATOM 1548 C C . LEU A 1 202 ? -3.172 -9.129 -24.712 1.00 58.88 202 LEU A C 1
ATOM 1550 O O . LEU A 1 202 ? -3.734 -9.574 -23.718 1.00 58.88 202 LEU A O 1
ATOM 1554 N N . LEU A 1 203 ? -2.673 -9.928 -25.661 1.00 58.38 203 LEU A N 1
ATOM 1555 C CA . LEU A 1 203 ? -2.747 -11.389 -25.567 1.00 58.38 203 LEU A CA 1
ATOM 1556 C C . LEU A 1 203 ? -2.042 -11.915 -24.315 1.00 58.38 203 LEU A C 1
ATOM 1558 O O . LEU A 1 203 ? -2.581 -12.789 -23.644 1.00 58.38 203 LEU A O 1
ATOM 1562 N N . TYR A 1 204 ? -0.872 -11.381 -23.961 1.00 63.81 204 TYR A N 1
ATOM 1563 C CA . TYR A 1 204 ? -0.168 -11.789 -22.746 1.00 63.81 204 TYR A CA 1
ATOM 1564 C C . TYR A 1 204 ? -0.977 -11.451 -21.484 1.00 63.81 204 TYR A C 1
ATOM 1566 O O . TYR A 1 204 ? -1.122 -12.297 -20.605 1.00 63.81 204 TYR A O 1
ATOM 1574 N N . ILE A 1 205 ? -1.565 -10.252 -21.419 1.00 62.41 205 ILE A N 1
ATOM 1575 C CA . ILE A 1 205 ? -2.430 -9.831 -20.303 1.00 62.41 205 ILE A CA 1
ATOM 1576 C C . ILE A 1 205 ? -3.719 -10.668 -20.232 1.00 62.41 205 ILE A C 1
ATOM 1578 O O . ILE A 1 205 ? -4.222 -10.913 -19.147 1.00 62.41 205 ILE A O 1
ATOM 1582 N N . ILE A 1 206 ? -4.261 -11.139 -21.353 1.00 59.88 206 ILE A N 1
ATOM 1583 C CA . ILE A 1 206 ? -5.503 -11.930 -21.346 1.00 59.88 206 ILE A CA 1
ATOM 1584 C C . ILE A 1 206 ? -5.238 -13.419 -21.068 1.00 59.88 206 ILE A C 1
ATOM 1586 O O . ILE A 1 206 ? -6.082 -14.091 -20.493 1.00 59.88 206 ILE A O 1
ATOM 1590 N N . THR A 1 207 ? -4.088 -13.961 -21.481 1.00 55.06 207 THR A N 1
ATOM 1591 C CA . THR A 1 207 ? -3.827 -15.418 -21.443 1.00 55.06 207 THR A CA 1
ATOM 1592 C C . THR A 1 207 ? -3.035 -15.903 -20.230 1.00 55.06 207 THR A C 1
ATOM 1594 O O . THR A 1 207 ? -2.979 -17.109 -19.988 1.00 55.06 207 THR A O 1
ATOM 1597 N N . LYS A 1 208 ? -2.378 -15.004 -19.490 1.00 56.41 208 LYS A N 1
ATOM 1598 C CA . LYS A 1 208 ? -1.535 -15.345 -18.325 1.00 56.41 208 LYS A CA 1
ATOM 1599 C C . LYS A 1 208 ? -2.150 -14.952 -16.980 1.00 56.41 208 LYS A C 1
ATOM 1601 O O . LYS A 1 208 ? -1.510 -15.191 -15.955 1.00 56.41 208 LYS A O 1
ATOM 1606 N N . TRP A 1 209 ? -3.345 -14.370 -17.003 1.00 50.31 209 TRP A N 1
ATOM 1607 C CA . TRP A 1 209 ? -4.114 -13.949 -15.838 1.00 50.31 209 TRP A CA 1
ATOM 1608 C C . TRP A 1 209 ? -5.344 -14.826 -15.664 1.00 50.31 209 TRP A C 1
ATOM 1610 O O . TRP A 1 209 ? -5.968 -15.158 -16.695 1.00 50.31 209 TRP A O 1
#

InterPro domains:
  IPR002889 Carbohydrate-binding WSC [PF01822] (14-104)
  IPR002889 Carbohydrate-binding WSC [PS51212] (11-114)
  IPR002889 Carbohydrate-binding WSC [SM00321] (11-114)
  IPR011042 Six-bladed beta-propeller, TolB-like [G3DSA:2.120.10.30] (107-207)
  IPR051836 Kremen receptor [PTHR24269] (14-148)

Radius of gyration: 20.12 Å; chains: 1; bounding box: 46×40×55 Å

Foldseek 3Di:
DVVVLVVQVVFKDFQAKFQAAPPDVPDDDDRDGFADPDKDFDLQDDPSVLLVVQVVVVFFKWKFEAQTMIGGHNGGDPCRVVGGDHRVQQQRAHSNGRVGGGGYHRMIRMMGRHWDWDAAQQQFIWTDDRPDIDTQEGPADRDPPGNDPVCCLRRWDFDDWDQDPVRWIWTQTPNFGTWTADRPNRDIDHPDGCVVDDVVNVVCVVPVD

Organism: Mytilus edulis (NCBI:txid6550)